Protein AF-A0A1D2VJV6-F1 (afdb_monomer_lite)

Structure (mmCIF, N/CA/C/O backbone):
data_AF-A0A1D2VJV6-F1
#
_entry.id   AF-A0A1D2VJV6-F1
#
loop_
_atom_site.group_PDB
_atom_site.id
_atom_site.type_symbol
_atom_site.label_atom_id
_atom_site.label_alt_id
_atom_site.label_comp_id
_atom_site.label_asym_id
_atom_site.label_entity_id
_atom_site.label_seq_id
_atom_site.pdbx_PDB_ins_code
_atom_site.Cartn_x
_atom_site.Cartn_y
_atom_site.Cartn_z
_atom_site.occupancy
_atom_site.B_iso_or_equiv
_atom_site.auth_seq_id
_atom_site.auth_comp_id
_atom_site.auth_asym_id
_atom_site.auth_atom_id
_atom_site.pdbx_PDB_model_num
ATOM 1 N N . HIS A 1 1 ? 41.082 -49.025 -28.796 1.00 58.09 1 HIS A N 1
ATOM 2 C CA . HIS A 1 1 ? 39.836 -48.249 -28.984 1.00 58.09 1 HIS A CA 1
ATOM 3 C C . HIS A 1 1 ? 40.033 -47.264 -30.141 1.00 58.09 1 HIS A C 1
ATOM 5 O O . HIS A 1 1 ? 40.327 -46.104 -29.933 1.00 58.09 1 HIS A O 1
ATOM 11 N N . GLY A 1 2 ? 40.172 -47.742 -31.374 1.00 55.12 2 GLY A N 1
ATOM 12 C CA . GLY A 1 2 ? 39.045 -47.907 -32.292 1.00 55.12 2 GLY A CA 1
ATOM 13 C C . GLY A 1 2 ? 38.834 -46.621 -33.101 1.00 55.12 2 GLY A C 1
ATOM 14 O O . GLY A 1 2 ? 38.125 -45.734 -32.641 1.00 55.12 2 GLY A O 1
ATOM 15 N N . HIS A 1 3 ? 39.411 -46.556 -34.309 1.00 64.75 3 HIS A N 1
ATOM 16 C CA . HIS A 1 3 ? 39.335 -45.477 -35.321 1.00 64.75 3 HIS A CA 1
ATOM 17 C C . HIS A 1 3 ? 37.905 -45.128 -35.819 1.00 64.75 3 HIS A C 1
ATOM 19 O O . HIS A 1 3 ? 37.726 -44.578 -36.902 1.00 64.75 3 HIS A O 1
ATOM 25 N N . LYS A 1 4 ? 36.865 -45.474 -35.051 1.00 76.50 4 LYS A N 1
ATOM 26 C CA . LYS A 1 4 ? 35.443 -45.348 -35.394 1.00 76.50 4 LYS A CA 1
ATOM 27 C C . LYS A 1 4 ? 34.840 -44.009 -34.955 1.00 76.50 4 LYS A C 1
ATOM 29 O O . LYS A 1 4 ? 33.855 -43.568 -35.541 1.00 76.50 4 LYS A O 1
ATOM 34 N N . TYR A 1 5 ? 35.423 -43.349 -33.955 1.00 76.88 5 TYR A N 1
ATOM 35 C CA . TYR A 1 5 ? 34.891 -42.101 -33.410 1.00 76.88 5 TYR A CA 1
ATOM 36 C C . TYR A 1 5 ? 35.715 -40.910 -33.898 1.00 76.88 5 TYR A C 1
ATOM 38 O O . TYR A 1 5 ? 36.871 -40.739 -33.523 1.00 76.88 5 TYR A O 1
ATOM 46 N N . LYS A 1 6 ? 35.109 -40.088 -34.760 1.00 84.81 6 LYS A N 1
ATOM 47 C CA . LYS A 1 6 ? 35.671 -38.801 -35.183 1.00 84.81 6 LYS A CA 1
ATOM 48 C C . LYS A 1 6 ? 35.271 -37.743 -34.158 1.00 84.81 6 LYS A C 1
ATOM 50 O O . LYS A 1 6 ? 34.077 -37.578 -33.904 1.00 84.81 6 LYS A O 1
ATOM 55 N N . LEU A 1 7 ? 36.248 -37.035 -33.592 1.00 84.44 7 LEU A N 1
ATOM 56 C CA . LEU A 1 7 ? 35.987 -35.874 -32.740 1.00 84.44 7 LEU A CA 1
ATOM 57 C C . LEU A 1 7 ? 35.219 -34.830 -33.561 1.00 84.44 7 LEU A C 1
ATOM 59 O O . LEU A 1 7 ? 35.669 -34.421 -34.631 1.00 84.44 7 LEU A O 1
ATOM 63 N N . LYS A 1 8 ? 34.033 -34.447 -33.086 1.00 87.94 8 LYS A N 1
ATOM 64 C CA . LYS A 1 8 ? 33.215 -33.383 -33.680 1.00 87.94 8 LYS A CA 1
ATOM 65 C C . LYS A 1 8 ? 33.325 -32.130 -32.822 1.00 87.94 8 LYS A C 1
ATOM 67 O O . LYS A 1 8 ? 33.511 -32.230 -31.611 1.00 87.94 8 LYS A O 1
ATOM 72 N N . ALA A 1 9 ? 33.186 -30.968 -33.456 1.00 89.69 9 ALA A N 1
ATOM 73 C CA . ALA A 1 9 ? 33.075 -29.710 -32.734 1.00 89.69 9 ALA A CA 1
ATOM 74 C C . ALA A 1 9 ? 31.884 -29.757 -31.751 1.00 89.69 9 ALA A C 1
ATOM 76 O O . ALA A 1 9 ? 30.887 -30.431 -32.042 1.00 89.69 9 ALA A O 1
ATOM 77 N N . PRO A 1 10 ? 31.969 -29.055 -30.607 1.00 91.38 10 PRO A N 1
ATOM 78 C CA . PRO A 1 10 ? 30.856 -28.952 -29.673 1.00 91.38 10 PRO A CA 1
ATOM 79 C C . PRO A 1 10 ? 29.611 -28.389 -30.365 1.00 91.38 10 PRO A C 1
ATOM 81 O O . PRO A 1 10 ? 29.696 -27.425 -31.126 1.00 91.38 10 PRO A O 1
ATOM 84 N N . ILE A 1 11 ? 28.448 -28.978 -30.088 1.00 89.56 11 ILE A N 1
ATOM 85 C CA . ILE A 1 11 ? 27.167 -28.422 -30.530 1.00 89.56 11 ILE A CA 1
ATOM 86 C C . ILE A 1 11 ? 26.810 -27.225 -29.649 1.00 89.56 11 ILE A C 1
ATOM 88 O O . ILE A 1 11 ? 26.769 -27.334 -28.424 1.00 89.56 11 ILE A O 1
ATOM 92 N N . THR A 1 12 ? 26.559 -26.071 -30.262 1.00 89.62 12 THR A N 1
ATOM 93 C CA . THR A 1 12 ? 26.132 -24.885 -29.521 1.00 89.62 12 THR A CA 1
ATOM 94 C C . THR A 1 12 ? 24.649 -25.005 -29.159 1.00 89.62 12 THR A C 1
ATOM 96 O O . THR A 1 12 ? 23.830 -25.364 -30.014 1.00 89.62 12 THR A O 1
ATOM 99 N N . PRO A 1 13 ? 24.263 -24.732 -27.900 1.00 89.81 13 PRO A N 1
ATOM 100 C CA . PRO A 1 13 ? 22.858 -24.747 -27.517 1.00 89.81 13 PRO A CA 1
ATOM 101 C C . PRO A 1 13 ? 22.106 -23.647 -28.279 1.00 89.81 13 PRO A C 1
ATOM 103 O O . PRO A 1 13 ? 22.541 -22.498 -28.324 1.00 89.81 13 PRO A O 1
ATOM 106 N N . SER A 1 14 ? 20.973 -23.999 -28.893 1.00 91.25 14 SER A N 1
ATOM 107 C CA . SER A 1 14 ? 20.152 -23.064 -29.670 1.00 91.25 14 SER A CA 1
ATOM 108 C C . SER A 1 14 ? 18.879 -22.694 -28.916 1.00 91.25 14 SER A C 1
ATOM 110 O O . SER A 1 14 ? 18.131 -23.569 -28.479 1.00 91.25 14 SER A O 1
ATOM 112 N N . SER A 1 15 ? 18.580 -21.395 -28.842 1.00 89.50 15 SER A N 1
ATOM 113 C CA . SER A 1 15 ? 17.339 -20.876 -28.252 1.00 89.50 15 SER A CA 1
ATOM 114 C C . SER A 1 15 ? 16.077 -21.316 -29.000 1.00 89.50 15 SER A C 1
ATOM 116 O O . SER A 1 15 ? 14.999 -21.303 -28.418 1.00 89.50 15 SER A O 1
ATOM 118 N N . LYS A 1 16 ? 16.199 -21.775 -30.256 1.00 89.06 16 LYS A N 1
ATOM 119 C CA . LYS A 1 16 ? 15.078 -22.247 -31.092 1.00 89.06 16 LYS A CA 1
ATOM 120 C C . LYS A 1 16 ? 14.276 -23.384 -30.450 1.00 89.06 16 LYS A C 1
ATOM 122 O O . LYS A 1 16 ? 13.100 -23.549 -30.761 1.00 89.06 16 LYS A O 1
ATOM 127 N N . PHE A 1 17 ? 14.904 -24.167 -29.572 1.00 87.00 17 PHE A N 1
ATOM 128 C CA . PHE A 1 17 ? 14.255 -25.283 -28.882 1.00 87.00 17 PHE A CA 1
ATOM 129 C C . PHE A 1 17 ? 13.529 -24.864 -27.594 1.00 87.00 17 PHE A C 1
ATOM 131 O O . PHE A 1 17 ? 12.757 -25.650 -27.050 1.00 87.00 17 PHE A O 1
ATOM 138 N N . ILE A 1 18 ? 13.738 -23.634 -27.113 1.00 90.62 18 ILE A N 1
ATOM 139 C CA . ILE A 1 18 ? 13.136 -23.127 -25.879 1.00 90.62 18 ILE A CA 1
ATOM 140 C C . ILE A 1 18 ? 11.885 -22.323 -26.239 1.00 90.62 18 ILE A C 1
ATOM 142 O O . ILE A 1 18 ? 11.961 -21.269 -26.866 1.00 90.62 18 ILE A O 1
ATOM 146 N N . LYS A 1 19 ? 10.716 -22.807 -25.812 1.00 90.81 19 LYS A N 1
ATOM 147 C CA . LYS A 1 19 ? 9.441 -22.092 -25.954 1.00 90.81 19 LYS A CA 1
ATOM 148 C C . LYS A 1 19 ? 9.134 -21.342 -24.659 1.00 90.81 19 LYS A C 1
ATOM 150 O O . LYS A 1 19 ? 8.655 -21.939 -23.698 1.00 90.81 19 LYS A O 1
ATOM 155 N N . VAL A 1 20 ? 9.426 -20.044 -24.627 1.00 90.50 20 VAL A N 1
ATOM 156 C CA . VAL A 1 20 ? 9.091 -19.178 -23.485 1.00 90.50 20 VAL A CA 1
ATOM 157 C C . VAL A 1 20 ? 7.633 -18.739 -23.607 1.00 90.50 20 VAL A C 1
ATOM 159 O O . VAL A 1 20 ? 7.211 -18.280 -24.667 1.00 90.50 20 VAL A O 1
ATOM 162 N N . LYS A 1 21 ? 6.850 -18.903 -22.535 1.00 94.06 21 LYS A N 1
ATOM 163 C CA . LYS A 1 21 ? 5.468 -18.406 -22.486 1.00 94.06 21 LYS A CA 1
ATOM 164 C C . LYS A 1 21 ? 5.459 -16.877 -22.500 1.00 94.06 21 LYS A C 1
ATOM 166 O O . LYS A 1 21 ? 6.310 -16.248 -21.878 1.00 94.06 21 LYS A O 1
ATOM 171 N N . ASP A 1 22 ? 4.467 -16.296 -23.165 1.00 93.69 22 ASP A N 1
ATOM 172 C CA . ASP A 1 22 ? 4.333 -14.841 -23.233 1.00 93.69 22 ASP A CA 1
ATOM 173 C C . ASP A 1 22 ? 3.960 -14.220 -21.871 1.00 93.69 22 ASP A C 1
ATOM 175 O O . ASP A 1 22 ? 4.490 -13.174 -21.502 1.00 93.69 22 ASP A O 1
ATOM 179 N N . ASP A 1 23 ? 3.141 -14.925 -21.082 1.00 94.50 23 ASP A N 1
ATOM 180 C CA . ASP A 1 23 ? 2.789 -14.591 -19.693 1.00 94.50 23 ASP A CA 1
ATOM 181 C C . ASP A 1 23 ? 3.705 -15.309 -18.685 1.00 94.50 23 ASP A C 1
ATOM 183 O O . ASP A 1 23 ? 3.289 -16.034 -17.780 1.00 94.50 23 ASP A O 1
ATOM 187 N N . HIS A 1 24 ? 5.012 -15.213 -18.912 1.00 95.50 24 HIS A N 1
ATOM 188 C CA . HIS A 1 24 ? 5.989 -15.700 -17.947 1.00 95.50 24 HIS A CA 1
ATOM 189 C C . HIS A 1 24 ? 6.068 -14.729 -16.752 1.00 95.50 24 HIS A C 1
ATOM 191 O O . HIS A 1 24 ? 6.270 -13.535 -16.971 1.00 95.50 24 HIS A O 1
ATOM 197 N N . PRO A 1 25 ? 6.014 -15.193 -15.486 1.00 95.25 25 PRO A N 1
ATOM 198 C CA . PRO A 1 25 ? 5.962 -14.312 -14.311 1.00 95.25 25 PRO A CA 1
ATOM 199 C C . PRO A 1 25 ? 7.186 -13.397 -14.179 1.00 95.25 25 PRO A C 1
ATOM 201 O O . PRO A 1 25 ? 7.091 -12.301 -13.637 1.00 95.25 25 PRO A O 1
ATOM 204 N N . LEU A 1 26 ? 8.335 -13.804 -14.728 1.00 95.62 26 LEU A N 1
ATOM 205 C CA . LEU A 1 26 ? 9.538 -12.968 -14.755 1.00 95.62 26 LEU A CA 1
ATOM 206 C C . LEU A 1 26 ? 9.358 -11.685 -15.586 1.00 95.62 26 LEU A C 1
ATOM 208 O O . LEU A 1 26 ? 10.055 -10.709 -15.328 1.00 95.62 26 LEU A O 1
ATOM 212 N N . TRP A 1 27 ? 8.407 -11.643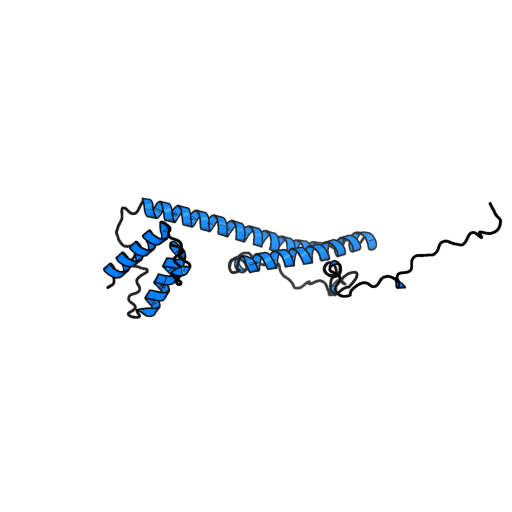 -16.528 1.00 95.31 27 TRP A N 1
ATOM 213 C CA . TRP A 1 27 ? 8.094 -10.415 -17.264 1.00 95.31 27 TRP A CA 1
ATOM 214 C C . TRP A 1 27 ? 7.560 -9.301 -16.363 1.00 95.31 27 TRP A C 1
ATOM 216 O O . TRP A 1 27 ? 7.684 -8.139 -16.730 1.00 95.31 27 TRP A O 1
ATOM 226 N N . GLN A 1 28 ? 7.060 -9.616 -15.162 1.00 95.56 28 GLN A N 1
ATOM 227 C CA . GLN A 1 28 ? 6.629 -8.608 -14.185 1.00 95.56 28 GLN A CA 1
ATOM 228 C C . GLN A 1 28 ? 7.781 -7.733 -13.661 1.00 95.56 28 GLN A C 1
ATOM 230 O O . GLN A 1 28 ? 7.524 -6.675 -13.100 1.00 95.56 28 GLN A O 1
ATOM 235 N N . PHE A 1 29 ? 9.042 -8.141 -13.850 1.00 95.81 29 PHE A N 1
ATOM 236 C CA . PHE A 1 29 ? 10.223 -7.326 -13.527 1.00 95.81 29 PHE A CA 1
ATOM 237 C C . PHE A 1 29 ? 10.623 -6.360 -14.653 1.00 95.81 29 PHE A C 1
ATOM 239 O O . PHE A 1 29 ? 11.624 -5.653 -14.533 1.00 95.81 29 PHE A O 1
ATOM 246 N N . PHE A 1 30 ? 9.870 -6.341 -15.752 1.00 94.44 30 PHE A N 1
ATOM 247 C CA . PHE A 1 30 ? 10.136 -5.512 -16.917 1.00 94.44 30 PHE A CA 1
ATOM 248 C C . PHE A 1 30 ? 8.944 -4.602 -17.174 1.00 94.44 30 PHE A C 1
ATOM 250 O O . PHE A 1 30 ? 7.794 -5.040 -17.193 1.00 94.44 30 PHE A O 1
ATOM 257 N N . HIS A 1 31 ? 9.219 -3.335 -17.457 1.00 91.06 31 HIS A N 1
ATOM 258 C CA . HIS A 1 31 ? 8.182 -2.421 -17.899 1.00 91.06 31 HIS A CA 1
ATOM 259 C C . HIS A 1 31 ? 7.851 -2.695 -19.374 1.00 91.06 31 HIS A C 1
ATOM 261 O O . HIS A 1 31 ? 8.713 -2.563 -20.241 1.00 91.06 31 HIS A O 1
ATOM 267 N N . ASN A 1 32 ? 6.615 -3.109 -19.676 1.00 90.69 32 ASN A N 1
ATOM 268 C CA . ASN A 1 32 ? 6.144 -3.385 -21.043 1.00 90.69 32 ASN A CA 1
ATOM 269 C C . ASN A 1 32 ? 7.055 -4.329 -21.857 1.00 90.69 32 ASN A C 1
ATOM 271 O O . ASN A 1 32 ? 7.248 -4.130 -23.056 1.00 90.69 32 ASN A O 1
ATOM 275 N N . LYS A 1 33 ? 7.651 -5.341 -21.202 1.00 92.00 33 LYS A N 1
ATOM 276 C CA . LYS A 1 33 ? 8.621 -6.288 -21.799 1.00 92.00 33 LYS A CA 1
ATOM 277 C C . LYS A 1 33 ? 9.831 -5.613 -22.467 1.00 92.00 33 LYS A C 1
ATOM 279 O O . LYS A 1 33 ? 10.534 -6.238 -23.261 1.00 92.00 33 LYS A O 1
ATOM 284 N N . LYS A 1 34 ? 10.105 -4.348 -22.139 1.00 90.94 34 LYS A N 1
ATOM 285 C CA . LYS A 1 34 ? 11.296 -3.635 -22.597 1.00 90.94 34 LYS A CA 1
ATOM 286 C C . LYS A 1 34 ? 12.476 -4.006 -21.717 1.00 90.94 34 LYS A C 1
ATOM 288 O O . LYS A 1 34 ? 12.336 -4.160 -20.507 1.00 90.94 34 LYS A O 1
ATOM 293 N N . TYR A 1 35 ? 13.655 -4.109 -22.326 1.00 88.38 35 TYR A N 1
ATOM 294 C CA . TYR A 1 35 ? 14.892 -4.329 -21.579 1.00 88.38 35 TYR A CA 1
ATOM 295 C C . TYR A 1 35 ? 15.151 -3.200 -20.574 1.00 88.38 35 TYR A C 1
ATOM 297 O O . TYR A 1 35 ? 15.593 -3.477 -19.459 1.00 88.38 35 TYR A O 1
ATOM 305 N N . GLN A 1 36 ? 14.839 -1.960 -20.957 1.00 84.81 36 GLN A N 1
ATOM 306 C CA . GLN A 1 36 ? 14.975 -0.765 -20.134 1.00 84.81 36 GLN A CA 1
ATOM 307 C C . GLN A 1 36 ? 14.044 0.338 -20.664 1.00 84.81 36 GLN A C 1
ATOM 309 O O . GLN A 1 36 ? 13.879 0.460 -21.882 1.00 84.81 36 GLN A O 1
ATOM 314 N N . ARG A 1 37 ? 13.460 1.147 -19.773 1.00 87.75 37 ARG A N 1
ATOM 315 C CA . ARG A 1 37 ? 12.768 2.391 -20.146 1.00 87.75 37 ARG A CA 1
ATOM 316 C C . ARG A 1 37 ? 13.729 3.467 -20.657 1.00 87.75 37 ARG A C 1
ATOM 318 O O . ARG A 1 37 ? 14.878 3.567 -20.220 1.00 87.75 37 ARG A O 1
ATOM 325 N N . SER A 1 38 ? 13.228 4.299 -21.568 1.00 82.75 38 SER A N 1
ATOM 326 C CA . SER A 1 38 ? 13.888 5.548 -21.956 1.00 82.75 38 SER A CA 1
ATOM 327 C C . SER A 1 38 ? 13.596 6.653 -20.934 1.00 82.75 38 SER A C 1
ATOM 329 O O . SER A 1 38 ? 12.605 6.595 -20.208 1.00 82.75 38 SER A O 1
ATOM 331 N N . THR A 1 39 ? 14.429 7.694 -20.884 1.00 76.81 39 THR A N 1
ATOM 332 C CA . THR A 1 39 ? 14.265 8.807 -19.930 1.00 76.81 39 THR A CA 1
ATOM 333 C C . THR A 1 39 ? 12.921 9.533 -20.065 1.00 76.81 39 THR A C 1
ATOM 335 O O . THR A 1 39 ? 12.400 10.032 -19.072 1.00 76.81 39 THR A O 1
ATOM 338 N N . GLY A 1 40 ? 12.346 9.574 -21.273 1.00 79.31 40 GLY A N 1
ATOM 339 C CA . GLY A 1 40 ? 11.025 10.163 -21.528 1.00 79.31 40 GLY A CA 1
ATOM 340 C C . GLY A 1 40 ? 9.844 9.255 -21.167 1.00 79.31 40 GLY A C 1
ATOM 341 O O . GLY A 1 40 ? 8.721 9.735 -21.087 1.00 79.31 40 GLY A O 1
ATOM 342 N N . GLU A 1 41 ? 10.084 7.960 -20.945 1.00 83.75 41 GLU A N 1
ATOM 343 C CA . GLU A 1 41 ? 9.072 7.002 -20.471 1.00 83.75 41 GLU A CA 1
ATOM 344 C C . GLU A 1 41 ? 9.017 6.902 -18.943 1.00 83.75 41 GLU A C 1
ATOM 346 O O . GLU A 1 41 ? 8.102 6.285 -18.396 1.00 83.75 41 GLU A O 1
ATOM 351 N N . LEU A 1 42 ? 10.002 7.472 -18.247 1.00 81.56 42 LEU A N 1
ATOM 352 C CA . LEU A 1 42 ? 9.938 7.614 -16.801 1.00 81.56 42 LEU A CA 1
ATOM 353 C C . LEU A 1 42 ? 8.889 8.659 -16.441 1.00 81.56 42 LEU A C 1
ATOM 355 O O . LEU A 1 42 ? 8.827 9.726 -17.052 1.00 81.56 42 LEU A O 1
ATOM 359 N N . ASP A 1 43 ? 8.081 8.355 -15.429 1.00 73.56 43 ASP A N 1
ATOM 360 C CA . ASP A 1 43 ? 7.113 9.315 -14.920 1.00 73.56 43 ASP A CA 1
ATOM 361 C C . ASP A 1 43 ? 7.854 10.459 -14.220 1.00 73.56 43 ASP A C 1
ATOM 363 O O . ASP A 1 43 ? 8.392 10.308 -13.125 1.00 73.56 43 ASP A O 1
ATOM 367 N N . GLN A 1 44 ? 7.905 11.605 -14.895 1.00 73.12 44 GLN A N 1
ATOM 368 C CA . GLN A 1 44 ? 8.468 12.849 -14.369 1.00 73.12 44 GLN A CA 1
ATOM 369 C C . GLN A 1 44 ? 7.390 13.767 -13.776 1.00 73.12 44 GLN A C 1
ATOM 371 O O . GLN A 1 44 ? 7.711 14.811 -13.211 1.00 73.12 44 GLN A O 1
ATOM 376 N N . THR A 1 45 ? 6.115 13.403 -13.931 1.00 81.31 45 THR A N 1
ATOM 377 C CA . THR A 1 45 ? 4.958 14.215 -13.527 1.00 81.31 45 THR A CA 1
ATOM 378 C C . THR A 1 45 ? 4.317 13.742 -12.228 1.00 81.31 45 THR A C 1
ATOM 380 O O . THR A 1 45 ? 3.581 14.497 -11.589 1.00 81.31 45 THR A O 1
ATOM 383 N N . GLY A 1 46 ? 4.596 12.500 -11.838 1.00 85.56 46 GLY A N 1
ATOM 384 C CA . GLY A 1 46 ? 4.084 11.876 -10.634 1.00 85.56 46 GLY A CA 1
ATOM 385 C C . GLY A 1 46 ? 4.524 12.564 -9.343 1.00 85.56 46 GLY A C 1
ATOM 386 O O . GLY A 1 46 ? 5.485 13.330 -9.278 1.00 85.56 46 GLY A O 1
ATOM 387 N N . ARG A 1 47 ? 3.784 12.262 -8.274 1.00 92.88 47 ARG A N 1
ATOM 388 C CA . ARG A 1 47 ? 4.025 12.761 -6.918 1.00 92.88 47 ARG A CA 1
ATOM 389 C C . ARG A 1 47 ? 3.804 11.634 -5.907 1.00 92.88 47 ARG A C 1
ATOM 391 O O . ARG A 1 47 ? 2.852 10.868 -6.065 1.00 92.88 47 ARG A O 1
ATOM 398 N N . PRO A 1 48 ? 4.594 11.563 -4.822 1.00 95.50 48 PRO A N 1
ATOM 399 C CA . PRO A 1 48 ? 4.347 10.611 -3.747 1.00 95.50 48 PRO A CA 1
ATOM 400 C C . PRO A 1 48 ? 3.053 10.918 -2.977 1.00 95.50 48 PRO A C 1
ATOM 402 O O . PRO A 1 48 ? 2.748 12.075 -2.669 1.00 95.50 48 PRO A O 1
ATOM 405 N N . TRP A 1 49 ? 2.339 9.868 -2.572 1.00 97.19 49 TRP A N 1
ATOM 406 C CA . TRP A 1 49 ? 1.080 9.965 -1.824 1.00 97.19 49 TRP A CA 1
ATOM 407 C C . TRP A 1 49 ? 1.253 10.677 -0.492 1.00 97.19 49 TRP A C 1
ATOM 409 O O . TRP A 1 49 ? 2.195 10.393 0.251 1.00 97.19 49 TRP A O 1
ATOM 419 N N . THR A 1 50 ? 0.331 11.562 -0.133 1.00 97.69 50 THR A N 1
ATOM 420 C CA . THR A 1 50 ? 0.385 12.259 1.157 1.00 97.69 50 THR A CA 1
ATOM 421 C C . THR A 1 50 ? -0.254 11.465 2.286 1.00 97.69 50 THR A C 1
ATOM 423 O O . THR A 1 50 ? -1.159 10.661 2.086 1.00 97.69 50 THR A O 1
ATOM 426 N N . VAL A 1 51 ? 0.181 11.745 3.516 1.00 97.75 51 VAL A N 1
ATOM 427 C CA . VAL A 1 51 ? -0.394 11.134 4.724 1.00 97.75 51 VAL A CA 1
ATOM 428 C C . VAL A 1 51 ? -1.917 11.362 4.822 1.00 97.75 51 VAL A C 1
ATOM 430 O O . VAL A 1 51 ? -2.627 10.382 5.045 1.00 97.75 51 VAL A O 1
ATOM 433 N N . PRO A 1 52 ? -2.471 12.577 4.607 1.00 97.44 52 PRO A N 1
ATOM 434 C CA . PRO A 1 52 ? -3.919 12.787 4.680 1.00 97.44 52 PRO A CA 1
ATOM 435 C C . PRO A 1 52 ? -4.725 12.007 3.632 1.00 97.44 52 PRO A C 1
ATOM 437 O O . PRO A 1 52 ? -5.823 11.551 3.943 1.00 97.44 52 PRO A O 1
ATOM 440 N N . GLU A 1 53 ? -4.195 11.827 2.417 1.00 97.31 53 GLU A N 1
ATOM 441 C CA . GLU A 1 53 ? -4.838 11.004 1.379 1.00 97.31 53 GLU A CA 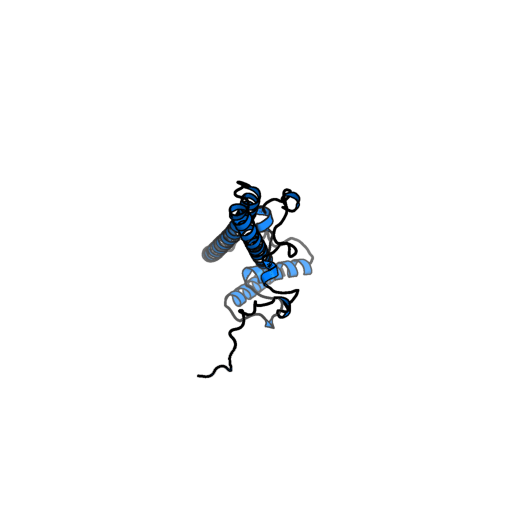1
ATOM 442 C C . GLU A 1 53 ? -4.875 9.530 1.802 1.00 97.31 53 GLU A C 1
ATOM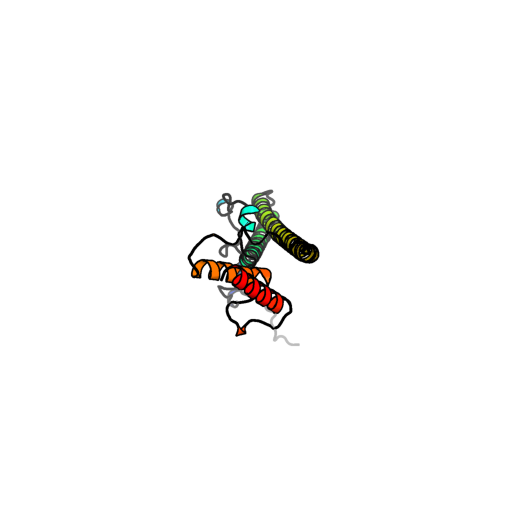 444 O O . GLU A 1 53 ? -5.921 8.885 1.722 1.00 97.31 53 GLU A O 1
ATOM 449 N N . LEU A 1 54 ? -3.758 9.016 2.328 1.00 97.88 54 LEU A N 1
ATOM 450 C CA . LEU A 1 54 ? -3.636 7.627 2.778 1.00 97.88 54 LEU A CA 1
ATOM 451 C C . LEU A 1 54 ? -4.511 7.322 4.004 1.00 97.88 54 LEU A C 1
ATOM 453 O O . LEU A 1 54 ? -5.022 6.211 4.130 1.00 97.88 54 LEU A O 1
ATOM 457 N N . ARG A 1 55 ? -4.763 8.304 4.880 1.00 97.19 55 ARG A N 1
ATOM 458 C CA . ARG A 1 55 ? -5.669 8.137 6.032 1.00 97.19 55 ARG A CA 1
ATOM 459 C C . ARG A 1 55 ? -7.111 7.822 5.648 1.00 97.19 55 ARG A C 1
ATOM 461 O O . ARG A 1 55 ? -7.815 7.255 6.477 1.00 97.19 55 ARG A O 1
ATOM 468 N N . ARG A 1 56 ? -7.551 8.166 4.437 1.00 96.19 56 ARG A N 1
ATOM 469 C CA . ARG A 1 56 ? -8.920 7.902 3.960 1.00 96.19 56 ARG A CA 1
ATOM 470 C C . ARG A 1 56 ? -9.069 6.547 3.261 1.00 96.19 56 ARG A C 1
ATOM 472 O O . ARG A 1 56 ? -10.147 6.256 2.762 1.00 96.19 56 ARG A O 1
ATOM 479 N N . LYS A 1 57 ? -7.996 5.755 3.168 1.00 97.19 57 LYS A N 1
ATOM 480 C CA . LYS A 1 57 ? -7.982 4.462 2.469 1.00 97.19 57 LYS A CA 1
ATOM 481 C C . LYS A 1 57 ? -8.123 3.281 3.416 1.00 97.19 57 LYS A C 1
ATOM 483 O O . LYS A 1 57 ? -7.570 3.295 4.518 1.00 97.19 57 LYS A O 1
ATOM 488 N N . ASP A 1 58 ? -8.797 2.238 2.959 1.00 96.94 58 ASP A N 1
ATOM 489 C CA . ASP A 1 58 ? -8.986 1.016 3.734 1.00 96.94 58 ASP A CA 1
ATOM 490 C C . ASP A 1 58 ? -7.684 0.218 3.852 1.00 96.94 58 ASP A C 1
ATOM 492 O O . ASP A 1 58 ? -6.710 0.449 3.131 1.00 96.94 58 ASP A O 1
ATOM 496 N N . PHE A 1 59 ? -7.644 -0.734 4.784 1.00 96.75 59 PHE A N 1
ATOM 497 C CA . PHE A 1 59 ? -6.457 -1.564 4.999 1.00 96.75 59 PHE A CA 1
ATOM 498 C C . PHE A 1 59 ? -6.063 -2.353 3.741 1.00 96.75 59 PHE A C 1
ATOM 500 O O . PHE A 1 59 ? -4.895 -2.348 3.354 1.00 96.75 59 PHE A O 1
ATOM 507 N N . ASN A 1 60 ? -7.039 -2.983 3.079 1.00 97.56 60 ASN A N 1
ATOM 508 C CA . ASN A 1 60 ? -6.797 -3.774 1.871 1.00 97.56 60 ASN A CA 1
ATOM 509 C C . ASN A 1 60 ? -6.250 -2.906 0.730 1.00 97.56 60 ASN A C 1
ATOM 511 O O . ASN A 1 60 ? -5.266 -3.285 0.100 1.00 97.56 60 ASN A O 1
ATOM 515 N N . ASP A 1 61 ? -6.805 -1.708 0.534 1.00 97.94 61 ASP A N 1
ATOM 516 C CA . ASP A 1 61 ? -6.319 -0.741 -0.456 1.00 97.94 61 ASP A CA 1
ATOM 517 C C . ASP A 1 61 ? -4.871 -0.318 -0.183 1.00 97.94 61 ASP A C 1
ATOM 519 O O . ASP A 1 61 ? -4.041 -0.299 -1.095 1.00 97.94 61 ASP A O 1
ATOM 523 N N . LEU A 1 62 ? -4.539 -0.008 1.076 1.00 98.12 62 LEU A N 1
ATOM 524 C CA . LEU A 1 62 ? -3.173 0.344 1.476 1.00 98.12 62 LEU A CA 1
ATOM 525 C C . LEU A 1 62 ? -2.196 -0.819 1.256 1.00 98.12 62 LEU A C 1
ATOM 527 O O . LEU A 1 62 ? -1.058 -0.597 0.841 1.00 98.12 62 LEU A O 1
ATOM 531 N N . HIS A 1 63 ? -2.635 -2.053 1.501 1.00 98.00 63 HIS A N 1
ATOM 532 C CA . HIS A 1 63 ? -1.831 -3.255 1.298 1.00 98.00 63 HIS A CA 1
ATOM 533 C C . HIS A 1 63 ? -1.589 -3.543 -0.193 1.00 98.00 63 HIS A C 1
ATOM 535 O O . HIS A 1 63 ? -0.458 -3.819 -0.604 1.00 98.00 63 HIS A O 1
ATOM 541 N N . SER A 1 64 ? -2.617 -3.398 -1.030 1.00 98.19 64 SER A N 1
ATOM 542 C CA . SER A 1 64 ? -2.494 -3.492 -2.488 1.00 98.19 64 SER A CA 1
ATOM 543 C C . SER A 1 64 ? -1.597 -2.392 -3.061 1.00 98.19 64 SER A C 1
ATOM 545 O O . SER A 1 64 ? -0.751 -2.666 -3.921 1.00 98.19 64 SER A O 1
ATOM 547 N N . LEU A 1 65 ? -1.719 -1.162 -2.553 1.00 97.88 65 LEU A N 1
ATOM 548 C CA . LEU A 1 65 ? -0.844 -0.051 -2.923 1.00 97.88 65 LEU A CA 1
ATOM 549 C C . LEU A 1 65 ? 0.611 -0.337 -2.531 1.00 97.88 65 LEU A C 1
ATOM 551 O O . LEU A 1 65 ? 1.505 -0.166 -3.356 1.00 97.88 65 LEU A O 1
ATOM 555 N N . TRP A 1 66 ? 0.852 -0.849 -1.320 1.00 98.12 66 TRP A N 1
ATOM 556 C CA . TRP A 1 66 ? 2.190 -1.232 -0.862 1.00 98.12 66 TRP A CA 1
ATOM 557 C C . TRP A 1 66 ? 2.861 -2.236 -1.806 1.00 98.12 66 TRP A C 1
ATOM 559 O O . TRP A 1 66 ? 4.015 -2.043 -2.193 1.00 98.12 66 TRP A O 1
ATOM 569 N N . TYR A 1 67 ? 2.149 -3.287 -2.225 1.00 98.06 67 TYR A N 1
ATOM 570 C CA . TYR A 1 67 ? 2.703 -4.259 -3.173 1.00 98.06 67 TYR A CA 1
ATOM 571 C C . TYR A 1 67 ? 2.900 -3.691 -4.574 1.00 98.06 67 TYR A C 1
ATOM 573 O O . TYR A 1 67 ? 3.838 -4.091 -5.261 1.00 98.06 67 TYR A O 1
ATOM 581 N N . THR A 1 68 ? 2.057 -2.753 -4.995 1.00 97.31 68 THR A N 1
ATOM 582 C CA . THR A 1 68 ? 2.244 -2.046 -6.267 1.00 97.31 68 THR A CA 1
ATOM 583 C C . THR A 1 68 ? 3.523 -1.207 -6.232 1.00 97.31 68 THR A C 1
ATOM 585 O O . THR A 1 68 ? 4.358 -1.332 -7.125 1.00 97.31 68 THR A O 1
ATOM 588 N N . CYS A 1 69 ? 3.748 -0.462 -5.144 1.00 97.12 69 CYS A N 1
ATOM 589 C CA . CYS A 1 69 ? 5.000 0.253 -4.889 1.00 97.12 69 CYS A CA 1
ATOM 590 C C . CYS A 1 69 ? 6.211 -0.691 -4.867 1.00 97.12 69 CYS A C 1
ATOM 592 O O . CYS A 1 69 ? 7.236 -0.400 -5.477 1.00 97.12 69 CYS A O 1
ATOM 594 N N . LEU A 1 70 ? 6.098 -1.840 -4.193 1.00 97.44 70 LEU A N 1
ATOM 595 C CA . LEU A 1 70 ? 7.180 -2.822 -4.113 1.00 97.44 70 LEU A CA 1
ATOM 5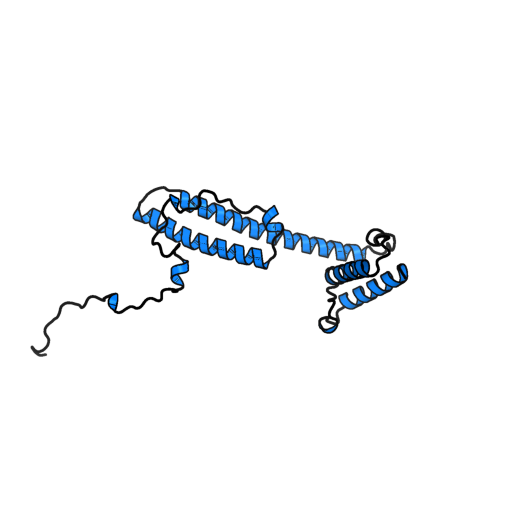96 C C . LEU A 1 70 ? 7.543 -3.390 -5.493 1.00 97.44 70 LEU A C 1
ATOM 598 O O . LEU A 1 70 ? 8.725 -3.511 -5.811 1.00 97.44 70 LEU A O 1
ATOM 602 N N . LYS A 1 71 ? 6.541 -3.720 -6.315 1.00 96.75 71 LYS A N 1
ATOM 603 C CA . LYS A 1 71 ? 6.751 -4.210 -7.684 1.00 96.75 71 LYS A CA 1
ATOM 604 C C . LYS A 1 71 ? 7.446 -3.163 -8.549 1.00 96.75 71 LYS A C 1
ATOM 606 O O . LYS A 1 71 ? 8.457 -3.489 -9.163 1.00 96.75 71 LYS A O 1
ATOM 611 N N . GLU A 1 72 ? 6.975 -1.917 -8.536 1.00 95.31 72 GLU A N 1
ATOM 612 C CA . GLU A 1 72 ? 7.611 -0.838 -9.304 1.00 95.31 72 GLU A CA 1
ATOM 613 C C . GLU A 1 72 ? 9.051 -0.592 -8.836 1.00 95.31 72 GLU A C 1
ATOM 615 O O . GLU A 1 72 ? 9.962 -0.469 -9.652 1.00 95.31 72 GLU A O 1
ATOM 620 N N . ARG A 1 73 ? 9.300 -0.629 -7.522 1.00 95.31 73 ARG A N 1
ATOM 621 C CA . ARG A 1 73 ? 10.653 -0.493 -6.973 1.00 95.31 73 ARG A CA 1
ATOM 622 C C . ARG A 1 73 ? 11.582 -1.633 -7.402 1.00 95.31 73 ARG A C 1
ATOM 624 O O . ARG A 1 73 ? 12.759 -1.382 -7.637 1.00 95.31 73 ARG A O 1
ATOM 631 N N . ASN A 1 74 ? 11.079 -2.861 -7.550 1.00 96.19 74 ASN A N 1
ATOM 632 C CA . ASN A 1 74 ? 11.867 -3.979 -8.083 1.00 96.19 74 ASN A CA 1
ATOM 633 C C . ASN A 1 74 ? 12.230 -3.773 -9.563 1.00 96.19 74 ASN A C 1
ATOM 635 O O . ASN A 1 74 ? 13.359 -4.071 -9.957 1.00 96.19 74 ASN A O 1
ATOM 639 N N . ILE A 1 75 ? 11.303 -3.241 -10.369 1.00 94.44 75 ILE A N 1
ATOM 640 C CA . ILE A 1 75 ? 11.559 -2.884 -11.774 1.00 94.44 75 ILE A CA 1
ATOM 641 C C . ILE A 1 75 ? 12.630 -1.786 -11.838 1.00 94.44 75 ILE A C 1
ATOM 643 O O . ILE A 1 75 ? 13.650 -1.959 -12.505 1.00 94.44 75 ILE A O 1
ATOM 647 N N . LEU A 1 76 ? 12.448 -0.701 -11.079 1.00 92.62 76 LEU A N 1
ATOM 648 C CA . LEU A 1 76 ? 13.392 0.418 -11.011 1.00 92.62 76 LEU A CA 1
ATOM 649 C C . LEU A 1 76 ? 14.773 -0.005 -10.510 1.00 92.62 76 LEU A C 1
ATOM 651 O O . LEU A 1 76 ? 15.773 0.451 -11.050 1.00 92.62 76 LEU A O 1
ATOM 655 N N . ALA A 1 77 ? 14.858 -0.898 -9.521 1.00 92.56 77 ALA A N 1
ATOM 656 C CA . ALA A 1 77 ? 16.134 -1.396 -9.012 1.00 92.56 77 ALA A CA 1
ATOM 657 C C . ALA A 1 77 ? 16.927 -2.151 -10.089 1.00 92.56 77 ALA A C 1
ATOM 659 O O . ALA A 1 77 ? 18.136 -1.951 -10.220 1.00 92.56 77 ALA A O 1
ATOM 660 N N . ARG A 1 78 ? 16.248 -2.983 -10.893 1.00 92.12 78 ARG A N 1
ATOM 661 C CA . ARG A 1 78 ? 16.864 -3.654 -12.044 1.00 92.12 78 ARG A CA 1
ATOM 662 C C . ARG A 1 78 ? 17.352 -2.632 -13.069 1.00 92.12 78 ARG A C 1
ATOM 664 O O . ARG A 1 78 ? 18.495 -2.721 -13.510 1.00 92.12 78 ARG A O 1
ATOM 671 N N . GLU A 1 79 ? 16.495 -1.689 -13.455 1.00 90.50 79 GLU A N 1
ATOM 672 C CA . GLU A 1 79 ? 16.829 -0.664 -14.451 1.00 90.50 79 GLU A CA 1
ATOM 673 C C . GLU A 1 79 ? 17.998 0.212 -13.988 1.00 90.50 79 GLU A C 1
ATOM 675 O O . GLU A 1 79 ? 18.949 0.401 -14.738 1.00 90.50 79 GLU A O 1
ATOM 680 N N . HIS A 1 80 ? 17.983 0.661 -12.733 1.00 88.94 80 HIS A N 1
ATOM 681 C CA . HIS A 1 80 ? 19.056 1.448 -12.135 1.00 88.94 80 HIS A CA 1
ATOM 682 C C . HIS A 1 80 ? 20.389 0.687 -12.106 1.00 88.94 80 HIS A C 1
ATOM 684 O O . HIS A 1 80 ? 21.421 1.247 -12.478 1.00 88.94 80 HIS A O 1
ATOM 690 N N . TYR A 1 81 ? 20.376 -0.596 -11.722 1.00 89.06 81 TYR A N 1
ATOM 691 C CA . TYR A 1 81 ? 21.584 -1.423 -11.710 1.00 89.06 81 TYR A CA 1
ATOM 692 C C . TYR A 1 81 ? 22.200 -1.563 -13.108 1.00 89.06 81 TYR A C 1
ATOM 694 O O . TYR A 1 81 ? 23.400 -1.344 -13.275 1.00 89.06 81 TYR A O 1
ATOM 702 N N . LEU A 1 82 ? 21.377 -1.881 -14.114 1.00 87.19 82 LEU A N 1
ATOM 703 C CA . LEU A 1 82 ? 21.824 -1.980 -15.506 1.00 87.19 82 LEU A CA 1
ATOM 704 C C . LEU A 1 82 ? 22.375 -0.648 -16.006 1.00 87.19 82 LEU A C 1
ATOM 706 O O . LEU A 1 82 ? 23.444 -0.608 -16.604 1.00 87.19 82 LEU A O 1
ATOM 710 N N . TYR A 1 83 ? 21.693 0.450 -15.688 1.00 83.62 83 TYR A N 1
ATOM 711 C CA . TYR A 1 83 ? 22.106 1.777 -16.117 1.00 83.62 83 TYR A CA 1
ATOM 712 C C . TYR A 1 83 ? 23.475 2.174 -15.549 1.00 83.62 83 TYR A C 1
ATOM 714 O O . TYR A 1 83 ? 24.361 2.634 -16.275 1.00 83.62 83 TYR A O 1
ATOM 722 N N . LYS A 1 84 ? 23.672 1.930 -14.249 1.00 84.00 84 LYS A N 1
ATOM 723 C CA . LYS A 1 84 ? 24.927 2.204 -13.543 1.00 84.00 84 LYS A CA 1
ATOM 724 C C . LYS A 1 84 ? 26.083 1.352 -14.069 1.00 84.00 84 LYS A C 1
ATOM 726 O O . LYS A 1 84 ? 27.199 1.854 -14.194 1.00 84.00 84 LYS A O 1
ATOM 731 N N . ASN A 1 85 ? 25.825 0.080 -14.369 1.00 83.38 85 ASN A N 1
ATOM 732 C CA . ASN A 1 85 ? 26.850 -0.857 -14.818 1.00 83.38 85 ASN A CA 1
ATOM 733 C C . ASN A 1 85 ? 27.228 -0.671 -16.296 1.00 83.38 85 ASN A C 1
ATOM 735 O O . ASN A 1 85 ? 28.415 -0.612 -16.618 1.00 83.38 85 ASN A O 1
ATOM 739 N N . ASP A 1 86 ? 26.235 -0.554 -17.179 1.00 78.62 86 ASP A N 1
ATOM 740 C CA . ASP A 1 86 ? 26.448 -0.584 -18.629 1.00 78.62 86 ASP A CA 1
ATOM 741 C C . ASP A 1 86 ? 26.841 0.794 -19.181 1.00 78.62 86 ASP A C 1
ATOM 743 O O . ASP A 1 86 ? 27.700 0.884 -20.058 1.00 78.62 86 ASP A O 1
ATOM 747 N N . PHE A 1 87 ? 26.262 1.877 -18.649 1.00 72.38 87 PHE A N 1
ATOM 748 C CA . PHE A 1 87 ? 26.444 3.228 -19.197 1.00 72.38 87 PHE A CA 1
ATOM 749 C C . PHE A 1 87 ? 27.343 4.133 -18.348 1.00 72.38 87 PHE A C 1
ATOM 751 O O . PHE A 1 87 ? 27.707 5.214 -18.810 1.00 72.38 87 PHE A O 1
ATOM 758 N N . ARG A 1 88 ? 27.725 3.710 -17.128 1.00 67.06 88 ARG A N 1
ATOM 759 C CA . ARG A 1 88 ? 28.556 4.478 -16.168 1.00 67.06 88 ARG A CA 1
ATOM 760 C C . ARG A 1 88 ? 28.133 5.947 -16.015 1.00 67.06 88 ARG A C 1
ATOM 762 O O . ARG A 1 88 ? 28.959 6.813 -15.742 1.00 67.06 88 ARG A O 1
ATOM 769 N N . SER A 1 89 ? 26.854 6.232 -16.227 1.00 66.81 89 SER A N 1
ATOM 770 C CA . SER A 1 89 ? 26.314 7.586 -16.201 1.00 66.81 89 SER A CA 1
ATOM 771 C C . SER A 1 89 ? 25.577 7.833 -14.895 1.00 66.81 89 SER A C 1
ATOM 773 O O . SER A 1 89 ? 24.781 6.999 -14.461 1.00 66.81 89 SER A O 1
ATOM 775 N N . ASP A 1 90 ? 25.823 8.999 -14.312 1.00 60.59 90 ASP A N 1
ATOM 776 C CA . ASP A 1 90 ? 25.352 9.415 -12.991 1.00 60.59 90 ASP A CA 1
ATOM 777 C C . ASP A 1 90 ? 23.921 9.979 -13.046 1.00 60.59 90 ASP A C 1
ATOM 779 O O . ASP A 1 90 ? 23.666 11.147 -12.761 1.00 60.59 90 ASP A O 1
ATOM 783 N N . VAL A 1 91 ? 22.975 9.181 -13.550 1.00 63.56 91 VAL A N 1
ATOM 784 C CA . VAL A 1 91 ? 21.591 9.640 -13.728 1.00 63.56 91 VAL A CA 1
ATOM 785 C C . VAL A 1 91 ? 20.744 9.236 -12.526 1.00 63.56 91 VAL A C 1
ATOM 787 O O . VAL A 1 91 ? 20.240 8.116 -12.441 1.00 63.56 91 VAL A O 1
ATOM 790 N N . ASP A 1 92 ? 20.535 10.218 -11.653 1.00 75.88 92 ASP A N 1
ATOM 791 C CA . ASP A 1 92 ? 19.729 10.195 -10.421 1.00 75.88 92 ASP A CA 1
ATOM 792 C C . ASP A 1 92 ? 18.210 10.000 -10.662 1.00 75.88 92 ASP A C 1
ATOM 794 O O . ASP A 1 92 ? 17.410 9.914 -9.740 1.00 75.88 92 ASP A O 1
ATOM 798 N N . LEU A 1 93 ? 17.747 9.909 -11.914 1.00 81.00 93 LEU A N 1
ATOM 799 C CA . LEU A 1 93 ? 16.306 9.869 -12.217 1.00 81.00 93 LEU A CA 1
ATOM 800 C C . LEU A 1 93 ? 15.613 8.594 -11.711 1.00 81.00 93 LEU A C 1
ATOM 802 O O . LEU A 1 93 ? 14.524 8.668 -11.144 1.00 81.00 93 LEU A O 1
ATOM 806 N N . PHE A 1 94 ? 16.235 7.425 -11.901 1.00 86.25 94 PHE A N 1
ATOM 807 C CA . PHE A 1 94 ? 15.683 6.156 -11.408 1.00 86.25 94 PHE A CA 1
ATOM 808 C C . PHE A 1 94 ? 15.752 6.067 -9.878 1.00 86.25 94 PHE A C 1
ATOM 810 O O . PHE A 1 94 ? 14.857 5.501 -9.247 1.00 86.25 94 PHE A O 1
ATOM 817 N N . GLU A 1 95 ? 16.803 6.638 -9.288 1.00 87.69 95 GLU A N 1
ATOM 818 C CA . GLU A 1 95 ? 17.002 6.691 -7.841 1.00 87.69 95 GLU A CA 1
ATOM 819 C C . GLU A 1 95 ? 15.969 7.610 -7.186 1.00 87.69 95 GLU A C 1
ATOM 821 O O . GLU A 1 95 ? 15.251 7.169 -6.288 1.00 87.69 95 GLU A O 1
ATOM 826 N N . LYS A 1 96 ? 15.766 8.814 -7.730 1.00 89.12 96 LYS A N 1
ATOM 827 C CA . LYS A 1 96 ? 14.714 9.744 -7.308 1.00 89.12 96 LYS A CA 1
ATOM 828 C C . LYS A 1 96 ? 13.315 9.128 -7.378 1.00 89.12 96 LYS A C 1
ATOM 830 O O . LYS A 1 96 ? 12.574 9.202 -6.402 1.00 89.12 96 LYS A O 1
ATOM 835 N N . ALA A 1 97 ? 12.963 8.468 -8.485 1.00 90.44 97 ALA A N 1
ATOM 836 C CA . ALA A 1 97 ? 11.671 7.786 -8.609 1.00 90.44 97 ALA A CA 1
ATOM 837 C C . ALA A 1 97 ? 11.510 6.664 -7.564 1.00 90.44 97 ALA A C 1
ATOM 839 O O . ALA A 1 97 ? 10.449 6.507 -6.952 1.00 90.44 97 ALA A O 1
ATOM 840 N N . SER A 1 98 ? 12.578 5.899 -7.314 1.00 92.44 98 SER A N 1
ATOM 841 C CA . SER A 1 98 ? 12.603 4.881 -6.259 1.00 92.44 98 SER A CA 1
ATOM 842 C C . SER A 1 98 ? 12.438 5.499 -4.863 1.00 92.44 98 SER A C 1
ATOM 844 O O . SER A 1 98 ? 11.722 4.934 -4.031 1.00 92.44 98 SER A O 1
ATOM 846 N N . GLU A 1 99 ? 13.056 6.650 -4.596 1.00 93.56 99 GLU A N 1
ATOM 847 C CA . GLU A 1 99 ? 12.899 7.378 -3.336 1.00 93.56 99 GLU A CA 1
ATOM 848 C C . GLU A 1 99 ? 11.475 7.914 -3.157 1.00 93.56 99 GLU A C 1
ATOM 850 O O . GLU A 1 99 ? 10.882 7.708 -2.098 1.00 93.56 99 GLU A O 1
ATOM 855 N N . ASP A 1 100 ? 10.849 8.481 -4.190 1.00 94.38 100 ASP A N 1
ATOM 856 C CA . ASP A 1 100 ? 9.449 8.924 -4.125 1.00 94.38 100 ASP A CA 1
ATOM 857 C C . ASP A 1 100 ? 8.500 7.763 -3.775 1.00 94.38 100 ASP A C 1
ATOM 859 O O . ASP A 1 100 ? 7.635 7.880 -2.894 1.00 94.38 100 ASP A O 1
ATOM 863 N N . ILE A 1 101 ? 8.708 6.589 -4.373 1.00 95.94 101 ILE A N 1
ATOM 864 C CA . ILE A 1 101 ? 7.960 5.371 -4.028 1.00 95.94 101 ILE A CA 1
ATOM 865 C C . ILE A 1 101 ? 8.245 4.951 -2.581 1.00 95.94 101 ILE A C 1
ATOM 867 O O . ILE A 1 101 ? 7.319 4.629 -1.827 1.00 95.94 101 ILE A O 1
ATOM 871 N N . ARG A 1 102 ? 9.509 4.993 -2.151 1.00 96.75 102 ARG A N 1
ATOM 872 C CA . ARG A 1 102 ? 9.913 4.674 -0.776 1.00 96.75 102 ARG A CA 1
ATOM 873 C C . ARG A 1 102 ? 9.274 5.627 0.237 1.00 96.75 102 ARG A C 1
ATOM 875 O O . ARG A 1 102 ? 8.833 5.161 1.291 1.00 96.75 102 ARG A O 1
ATOM 882 N N . THR A 1 103 ? 9.149 6.919 -0.075 1.00 97.38 103 THR A N 1
ATOM 883 C CA . THR A 1 103 ? 8.450 7.876 0.796 1.00 97.38 103 THR A CA 1
ATOM 884 C C . THR A 1 103 ? 6.974 7.516 0.945 1.00 97.38 103 THR A C 1
ATOM 886 O O . THR A 1 103 ? 6.455 7.529 2.062 1.00 97.38 103 THR A O 1
ATOM 889 N N . THR A 1 104 ? 6.311 7.109 -0.143 1.00 97.69 104 THR A N 1
ATOM 890 C CA . THR A 1 104 ? 4.926 6.619 -0.110 1.00 97.69 104 THR A CA 1
ATOM 891 C C . THR A 1 104 ? 4.802 5.390 0.790 1.00 97.69 104 THR A C 1
ATOM 893 O O . THR A 1 104 ? 3.951 5.368 1.677 1.00 97.69 104 THR A O 1
ATOM 896 N N . MET A 1 105 ? 5.686 4.398 0.636 1.00 98.12 105 MET A N 1
ATOM 897 C CA . MET A 1 105 ? 5.688 3.197 1.480 1.00 98.12 105 MET A CA 1
ATOM 898 C C . MET A 1 105 ? 5.868 3.554 2.961 1.00 98.12 105 MET A C 1
ATOM 900 O O . MET A 1 105 ? 5.090 3.119 3.810 1.00 98.12 105 MET A O 1
ATOM 904 N N . TRP A 1 106 ? 6.840 4.406 3.292 1.00 98.00 106 TRP A N 1
ATOM 905 C CA . TRP A 1 106 ? 7.031 4.856 4.672 1.00 98.00 106 TRP A CA 1
ATOM 906 C C . TRP A 1 106 ? 5.785 5.561 5.231 1.00 98.00 106 TRP A C 1
ATOM 908 O O . TRP A 1 106 ? 5.392 5.280 6.365 1.00 98.00 106 TRP A O 1
ATOM 918 N N . ARG A 1 107 ? 5.110 6.403 4.435 1.00 98.44 107 ARG A N 1
ATOM 919 C CA . ARG A 1 107 ? 3.854 7.068 4.831 1.00 98.44 107 ARG A CA 1
ATOM 920 C C . ARG A 1 107 ? 2.715 6.073 5.065 1.00 98.44 107 ARG A C 1
ATOM 922 O O . ARG A 1 107 ? 1.970 6.249 6.023 1.00 98.44 107 ARG A O 1
ATOM 929 N N . ILE A 1 108 ? 2.607 5.012 4.260 1.00 98.38 108 ILE A N 1
ATOM 930 C CA . ILE A 1 108 ? 1.641 3.923 4.493 1.00 98.38 108 ILE A CA 1
ATOM 931 C C . ILE A 1 108 ? 1.906 3.273 5.854 1.00 98.38 108 ILE A C 1
ATOM 933 O O . ILE A 1 108 ? 0.998 3.168 6.677 1.00 98.38 108 ILE A O 1
ATOM 937 N N . ARG A 1 109 ? 3.163 2.900 6.132 1.00 98.06 109 ARG A N 1
ATOM 938 C CA . ARG A 1 109 ? 3.551 2.319 7.427 1.00 98.06 109 ARG A CA 1
ATOM 939 C C . ARG A 1 109 ? 3.242 3.266 8.589 1.00 98.06 109 ARG A C 1
ATOM 941 O O . ARG A 1 109 ? 2.765 2.814 9.626 1.00 98.06 109 ARG A O 1
ATOM 948 N N . TYR A 1 110 ? 3.502 4.559 8.412 1.00 98.19 110 TYR A N 1
ATOM 949 C CA . TYR A 1 110 ? 3.198 5.583 9.407 1.00 98.19 110 TYR A CA 1
ATOM 950 C C . TYR A 1 110 ? 1.697 5.651 9.718 1.00 98.19 110 TYR A C 1
ATOM 952 O O . TYR A 1 110 ? 1.326 5.574 10.884 1.00 98.19 110 TYR A O 1
ATOM 960 N N . VAL A 1 111 ? 0.837 5.722 8.696 1.00 98.31 111 VAL A N 1
ATOM 961 C CA . VAL A 1 111 ? -0.627 5.778 8.872 1.00 98.31 111 VAL A CA 1
ATOM 962 C C . VAL A 1 111 ? -1.161 4.524 9.562 1.00 98.31 111 VAL A C 1
ATOM 964 O O . VAL A 1 111 ? -2.022 4.626 10.431 1.00 98.31 111 VAL A O 1
ATOM 967 N N . LEU A 1 112 ? -0.646 3.340 9.220 1.00 97.81 112 LEU A N 1
ATOM 968 C CA . LEU A 1 112 ? -1.046 2.097 9.886 1.00 97.81 112 LEU A CA 1
ATOM 969 C C . LEU A 1 112 ? -0.669 2.101 11.376 1.00 97.81 112 LEU A C 1
ATOM 971 O O . LEU A 1 112 ? -1.490 1.730 12.212 1.00 97.81 112 LEU A O 1
ATOM 975 N N . GLY A 1 113 ? 0.531 2.580 11.717 1.00 97.94 113 GLY A N 1
ATOM 976 C CA . GLY A 1 113 ? 0.950 2.737 13.113 1.00 97.94 113 GLY A CA 1
ATOM 977 C C . GLY A 1 113 ? 0.142 3.796 13.872 1.00 97.94 113 GLY A C 1
ATOM 978 O O . GLY A 1 113 ? -0.238 3.575 15.018 1.00 97.94 113 GLY A O 1
ATOM 979 N N . GLU A 1 114 ? -0.162 4.928 13.228 1.00 97.50 114 GLU A N 1
ATOM 980 C CA . GLU A 1 114 ? -1.024 5.987 13.775 1.00 97.50 114 GLU A CA 1
ATOM 981 C C . GLU A 1 114 ? -2.417 5.434 14.111 1.00 97.50 114 GLU A C 1
ATOM 983 O O . GLU A 1 114 ? -2.900 5.634 15.223 1.00 97.50 114 GLU A O 1
ATOM 988 N N . ARG A 1 115 ? -3.031 4.679 13.191 1.00 97.19 115 ARG A N 1
ATOM 989 C CA . ARG A 1 115 ? -4.348 4.053 13.393 1.00 97.19 115 ARG A CA 1
ATOM 990 C C . ARG A 1 115 ? -4.367 3.090 14.569 1.00 97.19 115 ARG A C 1
ATOM 992 O O . ARG A 1 115 ? -5.269 3.185 15.393 1.00 97.19 115 ARG A O 1
ATOM 999 N N . GLN A 1 116 ? -3.372 2.211 14.659 1.00 96.50 116 GLN A N 1
ATOM 1000 C CA . GLN A 1 116 ? -3.280 1.252 15.757 1.00 96.50 116 GLN A CA 1
ATOM 1001 C C . GLN A 1 116 ? -3.187 1.969 17.109 1.00 96.50 116 GLN A C 1
ATOM 1003 O O . GLN A 1 116 ? -3.953 1.678 18.022 1.00 96.50 116 GLN A O 1
ATOM 1008 N N . LYS A 1 117 ? -2.318 2.981 17.209 1.00 96.69 117 LYS A N 1
ATOM 1009 C CA . LYS A 1 117 ? -2.172 3.776 18.432 1.00 96.69 117 LYS A CA 1
ATOM 1010 C C . LYS A 1 117 ? -3.459 4.520 18.801 1.00 96.69 117 LYS A C 1
ATOM 1012 O O . LYS A 1 117 ? -3.807 4.610 19.974 1.00 96.69 117 LYS A O 1
ATOM 1017 N N . LEU A 1 118 ? -4.159 5.087 17.817 1.00 95.38 118 LEU A N 1
ATOM 1018 C CA . LEU A 1 118 ? -5.437 5.765 18.047 1.00 95.38 118 LEU A CA 1
ATOM 1019 C C . LEU A 1 118 ? -6.516 4.792 18.531 1.00 95.38 118 LEU A C 1
ATOM 1021 O O . LEU A 1 118 ? -7.274 5.149 19.428 1.00 95.38 118 LEU A O 1
ATOM 1025 N N . PHE A 1 119 ? -6.556 3.580 17.976 1.00 92.81 119 PHE A N 1
ATOM 1026 C CA . PHE A 1 119 ? -7.468 2.524 18.406 1.00 92.81 119 PHE A CA 1
ATOM 1027 C C . PHE A 1 119 ? -7.199 2.098 19.856 1.00 92.81 119 PHE A C 1
ATOM 1029 O O . PHE A 1 119 ? -8.114 2.124 20.673 1.00 92.81 119 PHE A O 1
ATOM 1036 N N . GLU A 1 120 ? -5.943 1.817 20.210 1.00 94.12 120 GLU A N 1
ATOM 1037 C CA . GLU A 1 120 ? -5.544 1.462 21.582 1.00 94.12 120 GLU A CA 1
ATOM 1038 C C . GLU A 1 120 ? -5.878 2.576 22.586 1.00 94.12 120 GLU A C 1
ATOM 1040 O O . GLU A 1 120 ? -6.433 2.320 23.654 1.00 94.12 120 GLU A O 1
ATOM 1045 N N . ASN A 1 121 ? -5.608 3.836 22.225 1.00 92.81 121 ASN A N 1
ATOM 1046 C CA . ASN A 1 121 ? -5.964 4.986 23.057 1.00 92.81 121 ASN A CA 1
ATOM 1047 C C . ASN A 1 121 ? -7.485 5.122 23.232 1.00 92.81 121 ASN A C 1
ATOM 1049 O O . ASN A 1 121 ? -7.953 5.450 24.322 1.00 92.81 121 ASN A O 1
ATOM 1053 N N . ALA A 1 122 ? -8.261 4.897 22.168 1.00 90.00 122 ALA A N 1
ATOM 1054 C CA . ALA A 1 122 ? -9.718 4.941 22.229 1.00 90.00 122 ALA A CA 1
ATOM 1055 C C . ALA A 1 122 ? -10.270 3.824 23.126 1.00 90.00 122 ALA A C 1
ATOM 1057 O O . ALA A 1 122 ? -11.126 4.097 23.966 1.00 90.00 122 ALA A O 1
ATOM 1058 N N . GLN A 1 123 ? -9.728 2.610 23.011 1.00 88.38 123 GLN A N 1
ATOM 1059 C CA . GLN A 1 123 ? -10.094 1.472 23.850 1.00 88.38 123 GLN A CA 1
ATOM 1060 C C . GLN A 1 123 ? -9.774 1.731 25.331 1.00 88.38 123 GLN A C 1
ATOM 1062 O O . GLN A 1 123 ? -10.649 1.593 26.183 1.00 88.38 123 GLN A O 1
ATOM 1067 N N . GLY A 1 124 ? -8.568 2.218 25.644 1.00 87.50 124 GLY A N 1
ATOM 1068 C CA . GLY A 1 124 ? -8.187 2.558 27.020 1.00 87.50 124 GLY A CA 1
ATOM 1069 C C . GLY A 1 124 ? -9.040 3.678 27.633 1.00 87.50 124 GLY A C 1
ATOM 1070 O O . GLY A 1 124 ? -9.410 3.615 28.810 1.00 87.50 124 GLY A O 1
ATOM 1071 N N . ASN A 1 125 ? -9.410 4.687 26.836 1.00 85.69 125 ASN A N 1
ATOM 1072 C CA . ASN A 1 125 ? -10.333 5.744 27.258 1.00 85.69 125 ASN A CA 1
ATOM 1073 C C . ASN A 1 125 ? -11.757 5.220 27.477 1.00 85.69 125 ASN A C 1
ATOM 1075 O O . ASN A 1 125 ? -12.429 5.675 28.403 1.00 85.69 125 ASN A O 1
ATOM 1079 N N . PHE A 1 126 ? -12.215 4.275 26.653 1.00 82.38 126 PHE A N 1
ATOM 1080 C CA . PHE A 1 126 ? -13.525 3.645 26.794 1.00 82.38 126 PHE A CA 1
ATOM 1081 C C . PHE A 1 126 ? -13.614 2.831 28.091 1.00 82.38 126 PHE A C 1
ATOM 1083 O O . PHE A 1 126 ? -14.520 3.052 28.893 1.00 82.38 126 PHE A O 1
ATOM 1090 N N . GLU A 1 127 ? -12.622 1.983 28.369 1.00 80.44 127 GLU A N 1
ATOM 1091 C CA . GLU A 1 127 ? -12.552 1.198 29.610 1.00 80.44 127 GLU A CA 1
ATOM 1092 C C . GLU A 1 127 ? -12.458 2.084 30.860 1.00 80.44 127 GLU A C 1
ATOM 1094 O O . GLU A 1 127 ? -13.126 1.838 31.868 1.00 80.44 127 GLU A O 1
ATOM 1099 N N . SER A 1 128 ? -11.643 3.143 30.804 1.00 78.88 128 SER A N 1
ATOM 1100 C CA . SER A 1 128 ? -11.512 4.106 31.906 1.00 78.88 128 SER A CA 1
ATOM 1101 C C . SER A 1 128 ? -12.794 4.920 32.104 1.00 78.88 128 SER A C 1
ATOM 1103 O O . SER A 1 128 ? -13.192 5.191 33.236 1.00 78.88 128 SER A O 1
ATOM 1105 N N . GLY A 1 129 ? -13.463 5.289 31.009 1.00 70.06 129 GLY A N 1
ATOM 1106 C CA . GLY A 1 129 ? -14.764 5.949 31.026 1.00 70.06 129 GLY A CA 1
ATOM 1107 C C . GLY A 1 129 ? -15.832 5.082 31.685 1.00 70.06 129 GLY A C 1
ATOM 1108 O O . GLY A 1 129 ? -16.563 5.578 32.538 1.00 70.06 129 GLY A O 1
ATOM 1109 N N . ASN A 1 130 ? -15.868 3.786 31.369 1.00 66.19 130 ASN A N 1
ATOM 1110 C CA . ASN A 1 130 ? -16.802 2.837 31.973 1.00 66.19 130 ASN A CA 1
ATOM 1111 C C . ASN A 1 130 ? -16.550 2.681 33.489 1.00 66.19 130 ASN A C 1
ATOM 1113 O O . ASN A 1 130 ? -17.477 2.752 34.288 1.00 66.19 130 ASN A O 1
ATOM 1117 N N . LYS A 1 131 ? -15.279 2.622 33.920 1.00 59.38 131 LYS A N 1
ATOM 1118 C CA . LYS A 1 131 ? -14.904 2.581 35.352 1.00 59.38 131 LYS A CA 1
ATOM 1119 C C . LYS A 1 131 ? -15.268 3.854 36.126 1.00 59.38 131 LYS A C 1
ATOM 1121 O O . LYS A 1 131 ? -15.619 3.774 37.299 1.00 59.38 131 LYS A O 1
ATOM 1126 N N . ASN A 1 132 ? -15.199 5.018 35.482 1.00 55.62 132 ASN A N 1
ATOM 1127 C CA . ASN A 1 132 ? -15.550 6.306 36.090 1.00 55.62 132 ASN A CA 1
ATOM 1128 C C . ASN A 1 132 ? -17.055 6.632 36.002 1.00 55.62 132 ASN A C 1
ATOM 1130 O O . ASN A 1 132 ? -17.488 7.664 36.513 1.00 55.62 132 ASN A O 1
ATOM 1134 N N . SER A 1 133 ? -17.866 5.758 35.397 1.00 52.91 133 SER A N 1
ATOM 1135 C CA . SER A 1 133 ? -19.319 5.920 35.239 1.00 52.91 133 SER A CA 1
ATOM 1136 C C . SER A 1 133 ? -20.102 5.548 36.510 1.00 52.91 133 SER A C 1
ATOM 1138 O O . SER A 1 133 ? -21.091 4.827 36.460 1.00 52.91 133 SER A O 1
ATOM 1140 N N . ASN A 1 134 ? -19.690 6.096 37.659 1.00 52.06 134 ASN A N 1
ATOM 1141 C CA . ASN A 1 134 ? -20.622 6.399 38.755 1.00 52.06 134 ASN A CA 1
ATOM 1142 C C . ASN A 1 134 ? -21.385 7.717 38.498 1.00 52.06 134 ASN A C 1
ATOM 1144 O O . ASN A 1 134 ? -22.245 8.098 39.289 1.00 52.06 134 ASN A O 1
ATOM 1148 N N . ASP A 1 135 ? -21.090 8.405 37.390 1.00 46.84 135 ASP A N 1
ATOM 1149 C CA . ASP A 1 135 ? -21.782 9.608 36.939 1.00 46.84 135 ASP A CA 1
ATOM 1150 C C . ASP A 1 135 ? -22.815 9.244 35.857 1.00 46.84 135 ASP A C 1
ATOM 1152 O O . ASP A 1 135 ? -22.539 9.215 34.658 1.00 46.84 135 ASP A O 1
ATOM 1156 N N . ASN A 1 136 ? -24.021 8.888 36.307 1.00 47.97 136 ASN A N 1
ATOM 1157 C CA . ASN A 1 136 ? -25.172 8.500 35.478 1.00 47.97 136 ASN A CA 1
ATOM 1158 C C . ASN A 1 136 ? -25.848 9.685 34.748 1.00 47.97 136 ASN A C 1
ATOM 1160 O O . ASN A 1 136 ? -26.965 9.550 34.237 1.00 47.97 136 ASN A O 1
ATOM 1164 N N . GLY A 1 137 ? -25.207 10.852 34.700 1.00 48.75 137 GLY A N 1
ATOM 1165 C CA . GLY A 1 137 ? -25.767 12.072 34.137 1.00 48.75 137 GLY A CA 1
ATOM 1166 C C . GLY A 1 137 ? -25.238 12.393 32.740 1.00 48.75 137 GLY A C 1
ATOM 1167 O O . GLY A 1 137 ? -24.058 12.637 32.537 1.00 48.75 137 GLY A O 1
ATOM 1168 N N . ASP A 1 138 ? -26.152 12.514 31.784 1.00 51.22 138 ASP A N 1
ATOM 1169 C CA . ASP A 1 138 ? -26.078 13.520 30.712 1.00 51.22 138 ASP A CA 1
ATOM 1170 C C . ASP A 1 138 ? -25.258 13.278 29.429 1.00 51.22 138 ASP A C 1
ATOM 1172 O O . ASP A 1 138 ? -25.427 14.027 28.470 1.00 51.22 138 ASP A O 1
ATOM 1176 N N . LYS A 1 139 ? -24.454 12.215 29.286 1.00 52.28 139 LYS A N 1
ATOM 1177 C CA . LYS A 1 139 ? -23.751 11.973 27.994 1.00 52.28 139 LYS A CA 1
ATOM 1178 C C . LYS A 1 139 ? -24.635 11.422 26.866 1.00 52.28 139 LYS A C 1
ATOM 1180 O O . LYS A 1 139 ? -24.264 11.516 25.700 1.00 52.28 139 LYS A O 1
ATOM 1185 N N . ASN A 1 140 ? -25.815 10.893 27.189 1.00 52.59 140 ASN A N 1
ATOM 1186 C CA . ASN A 1 140 ? -26.743 10.345 26.192 1.00 52.59 140 ASN A CA 1
ATOM 1187 C C . ASN A 1 140 ? -27.635 11.415 25.539 1.00 52.59 140 ASN A C 1
ATOM 1189 O O . ASN A 1 140 ? -28.345 11.091 24.590 1.00 52.59 140 ASN A O 1
ATOM 1193 N N . SER A 1 141 ? -27.632 12.662 26.025 1.00 52.94 141 SER A N 1
ATOM 1194 C CA . SER A 1 141 ? -28.555 13.700 25.541 1.00 52.94 141 SER A CA 1
ATOM 1195 C C . SER A 1 141 ? -28.167 14.271 24.172 1.00 52.94 141 SER A C 1
ATOM 1197 O O . SER A 1 141 ? -29.049 14.689 23.432 1.00 52.94 141 SER A O 1
ATOM 1199 N N . SER A 1 142 ? -26.883 14.236 23.780 1.00 55.16 142 SER A N 1
ATOM 1200 C CA . SER A 1 142 ? -26.437 14.840 22.510 1.00 55.16 142 SER A CA 1
ATOM 1201 C C . SER A 1 142 ? -26.538 13.920 21.288 1.00 55.16 142 SER A C 1
ATOM 1203 O O . SER A 1 142 ? -26.610 14.414 20.166 1.00 55.16 142 SER A O 1
ATOM 1205 N N . PHE A 1 143 ? -26.559 12.595 21.482 1.00 55.06 143 PHE A N 1
ATOM 1206 C CA . PHE A 1 143 ? -26.731 11.628 20.387 1.00 55.06 143 PHE A CA 1
ATOM 1207 C C . PHE A 1 143 ? -28.206 11.425 20.022 1.00 55.06 143 PHE A C 1
ATOM 1209 O O . PHE A 1 143 ? -28.534 11.068 18.893 1.00 55.06 143 PHE A O 1
ATOM 1216 N N . VAL A 1 144 ? -29.113 11.666 20.972 1.00 55.75 144 VAL A N 1
ATOM 1217 C CA . VAL A 1 144 ? -30.554 11.584 20.737 1.00 55.75 144 VAL A CA 1
ATOM 1218 C C . VAL A 1 144 ? -31.003 12.874 20.063 1.00 55.75 144 VAL A C 1
ATOM 1220 O O . VAL A 1 144 ? -31.439 13.817 20.714 1.00 55.75 144 VAL A O 1
ATOM 1223 N N . GLY A 1 145 ? -30.900 12.915 18.736 1.00 55.31 145 GLY A N 1
ATOM 1224 C CA . GLY A 1 145 ? -31.591 13.932 17.953 1.00 55.31 145 GLY A CA 1
ATOM 1225 C C . GLY A 1 145 ? -33.090 13.927 18.275 1.00 55.31 145 GLY A C 1
ATOM 1226 O O . GLY A 1 145 ? -33.696 12.865 18.471 1.00 55.31 145 GLY A O 1
ATOM 1227 N N . ASN A 1 146 ? -33.693 15.117 18.302 1.00 57.50 146 ASN A N 1
ATOM 1228 C CA . ASN A 1 146 ? -35.136 15.344 18.474 1.00 57.50 146 ASN A CA 1
ATOM 1229 C C . ASN A 1 146 ? -35.971 14.868 17.261 1.00 57.50 146 ASN A C 1
ATOM 1231 O O . ASN A 1 146 ? -37.091 15.326 17.061 1.00 57.50 146 ASN A O 1
ATOM 1235 N N . GLU A 1 147 ? -35.423 13.999 16.411 1.00 58.16 147 GLU A N 1
ATOM 1236 C CA . GLU A 1 147 ? -36.015 13.616 15.133 1.00 58.16 147 GLU A CA 1
ATOM 1237 C C . GLU A 1 147 ? -37.080 12.525 15.331 1.00 58.16 147 GLU A C 1
ATOM 1239 O O . GLU A 1 147 ? -36.841 11.483 15.950 1.00 58.16 147 GLU A O 1
ATOM 1244 N N . GLU A 1 148 ? -38.276 12.788 14.797 1.00 58.41 148 GLU A N 1
ATOM 1245 C CA . GLU A 1 148 ? -39.482 11.949 14.889 1.00 58.41 148 GLU A CA 1
ATOM 1246 C C . GLU A 1 148 ? -39.404 10.677 14.011 1.00 58.41 148 GLU A C 1
ATOM 1248 O O . GLU A 1 148 ? -40.262 9.794 14.085 1.00 58.41 148 GLU A O 1
ATOM 1253 N N . GLY A 1 149 ? -38.353 10.542 13.193 1.00 62.09 149 GLY A N 1
ATOM 1254 C CA . GLY A 1 149 ? -38.128 9.413 12.294 1.00 62.09 149 GLY A CA 1
ATOM 1255 C C . GLY A 1 149 ? -37.563 8.185 13.009 1.00 62.09 149 GLY A C 1
ATOM 1256 O O . GLY A 1 149 ? -36.353 8.050 13.185 1.00 62.09 149 GLY A O 1
ATOM 1257 N N . THR A 1 150 ? -38.425 7.222 13.352 1.00 72.25 150 THR A N 1
ATOM 1258 C CA . THR A 1 150 ? -38.013 5.961 14.003 1.00 72.25 150 THR A CA 1
ATOM 1259 C C . THR A 1 150 ? -36.911 5.228 13.227 1.00 72.25 150 THR A C 1
ATOM 1261 O O . THR A 1 150 ? -35.996 4.675 13.830 1.00 72.25 150 THR A O 1
ATOM 1264 N N . THR A 1 151 ? -36.949 5.261 11.892 1.00 82.12 151 THR A N 1
ATOM 1265 C CA . THR A 1 151 ? -36.044 4.487 11.022 1.00 82.12 151 THR A CA 1
ATOM 1266 C C . THR A 1 151 ? -34.603 5.002 11.036 1.00 82.12 151 THR A C 1
ATOM 1268 O O . THR A 1 151 ? -33.666 4.209 11.105 1.00 82.12 151 THR A O 1
ATOM 1271 N N . GLU A 1 152 ? -34.397 6.318 10.998 1.00 81.50 152 GLU A N 1
ATOM 1272 C CA . GLU A 1 152 ? -33.054 6.917 11.011 1.00 81.50 152 GLU A CA 1
ATOM 1273 C C . GLU A 1 152 ? -32.364 6.678 12.349 1.00 81.50 152 GLU A C 1
ATOM 1275 O O . GLU A 1 152 ? -31.191 6.300 12.392 1.00 81.50 152 GLU A O 1
ATOM 1280 N N . LEU A 1 153 ? -33.130 6.780 13.43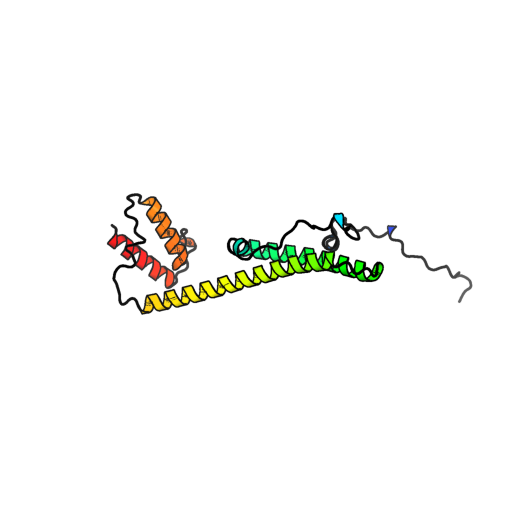1 1.00 80.44 153 LEU A N 1
ATOM 1281 C CA . LEU A 1 153 ? -32.669 6.460 14.769 1.00 80.44 153 LEU A CA 1
ATOM 1282 C C . LEU A 1 153 ? -32.329 4.978 14.935 1.00 80.44 153 LEU A C 1
ATOM 1284 O O . LEU A 1 153 ? -31.306 4.655 15.535 1.00 80.44 153 LEU A O 1
ATOM 1288 N N . TYR A 1 154 ? -33.132 4.070 14.374 1.00 83.38 154 TYR A N 1
ATOM 1289 C CA . TYR A 1 154 ? -32.781 2.650 14.349 1.00 83.38 154 TYR A CA 1
ATOM 1290 C C . TYR A 1 154 ? -31.483 2.406 13.572 1.00 83.38 154 TYR A C 1
ATOM 1292 O O . TYR A 1 154 ? -30.622 1.690 14.068 1.00 83.38 154 TYR A O 1
ATOM 1300 N N . ASN A 1 155 ? -31.279 3.059 12.424 1.00 85.94 155 ASN A N 1
ATOM 1301 C CA . ASN A 1 155 ? -30.029 2.947 11.665 1.00 85.94 155 ASN A CA 1
ATOM 1302 C C . ASN A 1 155 ? -28.816 3.473 12.448 1.00 85.94 155 ASN A C 1
ATOM 1304 O O . ASN A 1 155 ? -27.743 2.870 12.412 1.00 85.94 155 ASN A O 1
ATOM 1308 N N . GLN A 1 156 ? -28.970 4.592 13.157 1.00 84.88 156 GLN A N 1
ATOM 1309 C CA . GLN A 1 156 ? -27.931 5.137 14.033 1.00 84.88 156 GLN A CA 1
ATOM 1310 C C . GLN A 1 156 ? -27.614 4.177 15.185 1.00 84.88 156 GLN A C 1
ATOM 1312 O O . GLN A 1 156 ? -26.444 3.908 15.453 1.00 84.88 156 GLN A O 1
ATOM 1317 N N . LEU A 1 157 ? -28.648 3.621 15.821 1.00 85.06 157 LEU A N 1
ATOM 1318 C CA . LEU A 1 157 ? -28.506 2.661 16.910 1.00 85.06 157 LEU A CA 1
ATOM 1319 C C . LEU A 1 157 ? -27.835 1.367 16.435 1.00 85.06 157 LEU A C 1
ATOM 1321 O O . LEU A 1 157 ? -26.964 0.850 17.125 1.00 85.06 157 LEU A O 1
ATOM 1325 N N . THR A 1 158 ? -28.177 0.865 15.246 1.00 87.38 158 THR A N 1
ATOM 1326 C CA . THR A 1 158 ? -27.513 -0.301 14.644 1.00 87.38 158 THR A CA 1
ATOM 1327 C C . THR A 1 158 ? -26.028 -0.035 14.411 1.00 87.38 158 THR A C 1
ATOM 1329 O O . THR A 1 158 ? -25.206 -0.831 14.848 1.00 87.38 158 THR A O 1
ATOM 1332 N N . ARG A 1 159 ? -25.661 1.113 13.823 1.00 87.81 159 ARG A N 1
ATOM 1333 C CA . ARG A 1 159 ? -24.246 1.483 13.615 1.00 87.81 159 ARG A CA 1
ATOM 1334 C C . ARG A 1 159 ? -23.476 1.597 14.928 1.00 87.81 159 ARG A C 1
ATOM 1336 O O . ARG A 1 159 ? -22.325 1.186 14.997 1.00 87.81 159 ARG A O 1
ATOM 1343 N N . LEU A 1 160 ? -24.099 2.165 15.962 1.00 86.50 160 LEU A N 1
ATOM 1344 C CA . LEU A 1 160 ? -23.496 2.285 17.289 1.00 86.50 160 LEU A CA 1
ATOM 1345 C C . LEU A 1 160 ? -23.290 0.907 17.927 1.00 86.50 160 LEU A C 1
ATOM 1347 O O . LEU A 1 160 ? -22.225 0.648 18.480 1.00 86.50 160 LEU A O 1
ATOM 1351 N N . ASN A 1 161 ? -24.280 0.023 17.815 1.00 88.06 161 ASN A N 1
ATOM 1352 C CA . ASN A 1 161 ? -24.197 -1.346 18.316 1.00 88.06 161 ASN A CA 1
ATOM 1353 C C . ASN A 1 161 ? -23.096 -2.156 17.624 1.00 88.06 161 ASN A C 1
ATOM 1355 O O . ASN A 1 161 ? -22.329 -2.837 18.302 1.00 88.06 161 ASN A O 1
ATOM 1359 N N . GLU A 1 162 ? -22.980 -2.040 16.301 1.00 88.50 162 GLU A N 1
ATOM 1360 C CA . GLU A 1 162 ? -21.888 -2.649 15.536 1.00 88.50 162 GLU A CA 1
ATOM 1361 C C . GLU A 1 162 ? -20.529 -2.059 15.948 1.00 88.50 162 GLU A C 1
ATOM 1363 O O . GLU A 1 162 ? -19.570 -2.798 16.144 1.00 88.50 162 GLU A O 1
ATOM 1368 N N . ALA A 1 163 ? -20.440 -0.740 16.151 1.00 86.75 163 ALA A N 1
ATOM 1369 C CA . ALA A 1 163 ? -19.181 -0.067 16.473 1.00 86.75 163 ALA A CA 1
ATOM 1370 C C . ALA A 1 163 ? -18.667 -0.316 17.903 1.00 86.75 163 ALA A C 1
ATOM 1372 O O . ALA A 1 163 ? -17.456 -0.400 18.098 1.00 86.75 163 ALA A O 1
ATOM 1373 N N . LEU A 1 164 ? -19.554 -0.376 18.902 1.00 85.00 164 LEU A N 1
ATOM 1374 C CA . LEU A 1 164 ? -19.169 -0.502 20.316 1.00 85.00 164 LEU A CA 1
ATOM 1375 C C . LEU A 1 164 ? -19.177 -1.945 20.813 1.00 85.00 164 LEU A C 1
ATOM 1377 O O . LEU A 1 164 ? -18.291 -2.336 21.567 1.00 85.00 164 LEU A O 1
ATOM 1381 N N . PHE A 1 165 ? -20.185 -2.720 20.416 1.00 86.81 165 PHE A N 1
ATOM 1382 C CA . PHE A 1 165 ? -20.455 -4.037 20.991 1.00 86.81 165 PHE A CA 1
ATOM 1383 C C . PHE A 1 165 ? -20.238 -5.181 19.994 1.00 86.81 165 PHE A C 1
ATOM 1385 O O . PHE A 1 165 ? -20.392 -6.339 20.378 1.00 86.81 165 PHE A O 1
ATOM 1392 N N . ASP A 1 166 ? -19.892 -4.871 18.736 1.00 86.12 166 ASP A N 1
ATOM 1393 C CA . ASP A 1 166 ? -19.775 -5.838 17.632 1.00 86.12 166 ASP A CA 1
ATOM 1394 C C . ASP A 1 166 ? -21.068 -6.658 17.429 1.00 86.12 166 ASP A C 1
ATOM 1396 O O . ASP A 1 166 ? -21.055 -7.832 17.061 1.00 86.12 166 ASP A O 1
ATOM 1400 N N . ILE A 1 167 ? -22.225 -6.038 17.704 1.00 87.81 167 ILE A N 1
ATOM 1401 C CA . ILE A 1 167 ? -23.533 -6.672 17.507 1.00 87.81 167 ILE A CA 1
ATOM 1402 C C . ILE A 1 167 ? -23.943 -6.465 16.059 1.00 87.81 167 ILE A C 1
ATOM 1404 O O . ILE A 1 167 ? -24.366 -5.376 15.672 1.00 87.81 167 ILE A O 1
ATOM 1408 N N . LYS A 1 168 ? -23.875 -7.531 15.271 1.00 86.75 168 LYS A N 1
ATOM 1409 C CA . LYS A 1 168 ? -24.275 -7.513 13.868 1.00 86.75 168 LYS A CA 1
ATOM 1410 C C . LYS A 1 168 ? -25.791 -7.531 13.736 1.00 86.75 168 LYS A C 1
ATOM 1412 O O . LYS A 1 168 ? -26.500 -8.144 14.540 1.00 86.75 168 LYS A O 1
ATOM 1417 N N . SER A 1 169 ? -26.283 -6.922 12.659 1.00 83.12 169 SER A N 1
ATOM 1418 C CA . SER A 1 169 ? -27.702 -6.969 12.278 1.00 83.12 169 SER A CA 1
ATOM 1419 C C . SER A 1 169 ? -28.236 -8.398 12.099 1.00 83.12 169 SER A C 1
ATOM 1421 O O . SER A 1 169 ? -29.375 -8.687 12.472 1.00 83.12 169 SER A O 1
ATOM 1423 N N . ASN A 1 170 ? -27.415 -9.307 11.565 1.00 84.75 170 ASN A N 1
ATOM 1424 C CA . ASN A 1 170 ? -27.758 -10.717 11.452 1.00 84.75 170 ASN A CA 1
ATOM 1425 C C . ASN A 1 170 ? -27.546 -11.434 12.793 1.00 84.75 170 ASN A C 1
ATOM 1427 O O . ASN A 1 170 ? -26.418 -11.730 13.184 1.00 84.75 170 ASN A O 1
ATOM 1431 N N . VAL A 1 171 ? -28.646 -11.761 13.476 1.00 81.00 171 VAL A N 1
ATOM 1432 C CA . VAL A 1 171 ? -28.636 -12.395 14.807 1.00 81.00 171 VAL A CA 1
ATOM 1433 C C . VAL A 1 171 ? -27.851 -13.711 14.822 1.00 81.00 171 VAL A C 1
ATOM 1435 O O . VAL A 1 171 ? -27.214 -14.028 15.822 1.00 81.00 171 VAL A O 1
ATOM 1438 N N . PHE A 1 172 ? -27.851 -14.458 13.715 1.00 81.81 172 PHE A N 1
ATOM 1439 C CA . PHE A 1 172 ? -27.165 -15.751 13.622 1.00 81.81 172 PHE A CA 1
ATOM 1440 C C . PHE A 1 172 ? -25.638 -15.640 13.553 1.00 81.81 172 PHE A C 1
ATOM 1442 O O . PHE A 1 172 ? -24.947 -16.631 13.773 1.00 81.81 172 PHE A O 1
ATOM 1449 N N . GLU A 1 173 ? -25.103 -14.458 13.247 1.00 85.12 173 GLU A N 1
ATOM 1450 C CA . GLU A 1 173 ? -23.657 -14.217 13.220 1.00 85.12 173 GLU A CA 1
ATOM 1451 C C . GLU A 1 173 ? -23.105 -13.742 14.567 1.00 85.12 173 GLU A C 1
ATOM 1453 O O . GLU A 1 173 ? -21.887 -13.612 14.715 1.00 85.12 173 GLU A O 1
ATOM 1458 N N . ASN A 1 174 ? -23.982 -13.482 15.538 1.00 84.38 174 ASN A N 1
ATOM 1459 C CA . ASN A 1 174 ? -23.594 -12.974 16.844 1.00 84.38 174 ASN A CA 1
ATOM 1460 C C . ASN A 1 174 ? -23.187 -14.127 17.764 1.00 84.38 174 ASN A C 1
ATOM 1462 O O . ASN A 1 174 ? -23.940 -15.078 17.977 1.00 84.38 174 ASN A O 1
ATOM 1466 N N . SER A 1 175 ? -21.987 -14.022 18.334 1.00 85.75 175 SER A N 1
ATOM 1467 C CA . SER A 1 175 ? -21.509 -14.951 19.360 1.00 85.75 175 SER A CA 1
ATOM 1468 C C . SER A 1 175 ? -21.931 -14.481 20.754 1.00 85.75 175 SER A C 1
ATOM 1470 O O . SER A 1 175 ? -22.037 -13.283 21.017 1.00 85.75 175 SER A O 1
ATOM 1472 N N . ALA A 1 176 ? -22.208 -15.430 21.649 1.00 85.38 176 ALA A N 1
ATOM 1473 C CA . ALA A 1 176 ? -22.621 -15.134 23.016 1.00 85.38 176 ALA A CA 1
ATOM 1474 C C . ALA A 1 176 ? -21.415 -14.698 23.867 1.00 85.38 176 ALA A C 1
ATOM 1476 O O . ALA A 1 176 ? -20.741 -15.537 24.460 1.00 85.38 176 ALA A O 1
ATOM 1477 N N . ASN A 1 177 ? -21.173 -13.385 23.926 1.00 87.19 177 ASN A N 1
ATOM 1478 C CA . ASN A 1 177 ? -20.077 -12.761 24.677 1.00 87.19 177 ASN A CA 1
ATOM 1479 C C . ASN A 1 177 ? -20.611 -11.700 25.658 1.00 87.19 177 ASN A C 1
ATOM 1481 O O . ASN A 1 177 ? -21.741 -11.233 25.523 1.00 87.19 177 ASN A O 1
ATOM 1485 N N . GLU A 1 178 ? -19.787 -11.273 26.618 1.00 85.81 178 GLU A N 1
ATOM 1486 C CA . GLU A 1 178 ? -20.133 -10.222 27.593 1.00 85.81 178 GLU A CA 1
ATOM 1487 C C . GLU A 1 178 ? -20.548 -8.908 26.907 1.00 85.81 178 GLU A C 1
ATOM 1489 O O . GLU A 1 178 ? -21.598 -8.355 27.225 1.00 85.81 178 GLU A O 1
ATOM 1494 N N . ASN A 1 179 ? -19.827 -8.499 25.858 1.00 84.50 179 ASN A N 1
ATOM 1495 C CA . ASN A 1 179 ? -20.149 -7.309 25.060 1.00 84.50 179 ASN A CA 1
ATOM 1496 C C . ASN A 1 179 ? -21.564 -7.355 24.455 1.00 84.50 179 ASN A C 1
ATOM 1498 O O . ASN A 1 179 ? -22.234 -6.328 24.358 1.00 84.50 179 ASN A O 1
ATOM 1502 N N . LEU A 1 180 ? -22.046 -8.544 24.069 1.00 89.12 180 LEU A N 1
ATOM 1503 C CA . LEU A 1 180 ? -23.402 -8.709 23.539 1.00 89.12 180 LEU A CA 1
ATOM 1504 C C . LEU A 1 180 ? -24.444 -8.449 24.634 1.00 89.12 180 LEU A C 1
ATOM 1506 O O . LEU A 1 180 ? -25.449 -7.787 24.378 1.00 89.12 180 LEU A O 1
ATOM 1510 N N . LEU A 1 181 ? -24.206 -8.947 25.851 1.00 88.19 181 LEU A N 1
ATOM 1511 C CA . LEU A 1 181 ? -25.086 -8.709 26.996 1.00 88.19 181 LEU A CA 1
ATOM 1512 C C . LEU A 1 181 ? -25.128 -7.218 27.352 1.00 88.19 181 LEU A C 1
ATOM 1514 O O . LEU A 1 181 ? -26.217 -6.665 27.521 1.00 88.19 181 LEU A O 1
ATOM 1518 N N . GLU A 1 182 ? -23.964 -6.568 27.412 1.00 86.75 18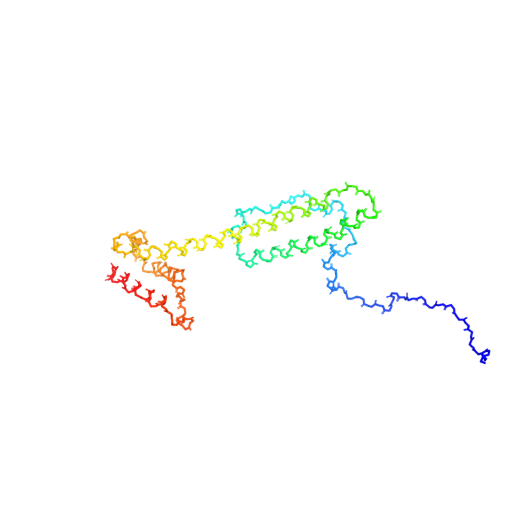2 GLU A N 1
ATOM 1519 C CA . GLU A 1 182 ? -23.853 -5.127 27.658 1.00 86.75 182 GLU A CA 1
ATOM 1520 C C . GLU A 1 182 ? -24.603 -4.314 26.600 1.00 86.75 182 GLU A C 1
ATOM 1522 O O . GLU A 1 182 ? -25.378 -3.420 26.946 1.00 86.75 182 GLU A O 1
ATOM 1527 N N . GLY A 1 183 ? -24.455 -4.658 25.319 1.00 88.19 183 GLY A N 1
ATOM 1528 C CA . GLY A 1 183 ? -25.161 -3.972 24.241 1.00 88.19 183 GLY A CA 1
ATOM 1529 C C . GLY A 1 183 ? -26.675 -4.212 24.254 1.00 88.19 183 GLY A C 1
ATOM 1530 O O . GLY A 1 183 ? -27.451 -3.283 24.019 1.00 88.19 183 GLY A O 1
ATOM 1531 N N . ILE A 1 184 ? -27.146 -5.418 24.595 1.00 89.44 184 ILE A N 1
ATOM 1532 C CA . ILE A 1 184 ? -28.585 -5.687 24.790 1.00 89.44 184 ILE A CA 1
ATOM 1533 C C . ILE A 1 184 ? -29.135 -4.837 25.943 1.00 89.44 184 ILE A C 1
ATOM 1535 O O . ILE A 1 184 ? -30.194 -4.218 25.801 1.00 89.44 184 ILE A O 1
ATOM 1539 N N . LEU A 1 185 ? -28.407 -4.765 27.059 1.00 88.38 185 LEU A N 1
ATOM 1540 C CA . LEU A 1 185 ? -28.783 -3.966 28.223 1.00 88.38 185 LEU A CA 1
ATOM 1541 C C . LEU A 1 185 ? -28.782 -2.464 27.902 1.00 88.38 185 LEU A C 1
ATOM 1543 O O . LEU A 1 185 ? -29.724 -1.754 28.265 1.00 88.38 185 LEU A O 1
ATOM 1547 N N . PHE A 1 186 ? -27.783 -1.986 27.157 1.00 86.31 186 PHE A N 1
ATOM 1548 C CA . PHE A 1 186 ? -27.722 -0.615 26.653 1.00 86.31 186 PHE A CA 1
ATOM 1549 C C . PHE A 1 186 ? -28.946 -0.282 25.792 1.00 86.31 186 PHE A C 1
ATOM 1551 O O . PHE A 1 186 ? -29.619 0.719 26.040 1.00 86.31 186 PHE A O 1
ATOM 1558 N N . ASN A 1 187 ? -29.294 -1.149 24.837 1.00 87.00 187 ASN A N 1
ATOM 1559 C CA . ASN A 1 187 ? -30.465 -0.971 23.978 1.00 87.00 187 ASN A CA 1
ATOM 1560 C C . ASN A 1 187 ? -31.783 -0.978 24.763 1.00 87.00 187 ASN A C 1
ATOM 1562 O O . ASN A 1 187 ? -32.675 -0.186 24.459 1.00 87.00 187 ASN A O 1
ATOM 1566 N N . ALA A 1 188 ? -31.923 -1.854 25.762 1.00 88.31 188 ALA A N 1
ATOM 1567 C CA . ALA A 1 188 ? -33.107 -1.906 26.617 1.00 88.31 188 ALA A CA 1
ATOM 1568 C C . ALA A 1 188 ? -33.281 -0.602 27.412 1.00 88.31 188 ALA A C 1
ATOM 1570 O O . ALA A 1 188 ? -34.357 -0.005 27.392 1.00 88.31 188 ALA A O 1
ATOM 1571 N N . ASN A 1 189 ? -32.202 -0.112 28.029 1.00 84.81 189 ASN A N 1
ATOM 1572 C CA . ASN A 1 189 ? -32.198 1.157 28.757 1.00 84.81 189 ASN A CA 1
ATOM 1573 C C . ASN A 1 189 ? -32.457 2.356 27.841 1.00 84.81 189 ASN A C 1
ATOM 1575 O O . ASN A 1 189 ? -33.175 3.283 28.212 1.00 84.81 189 ASN A O 1
ATOM 1579 N N . PHE A 1 190 ? -31.880 2.347 26.640 1.00 82.62 190 PHE A N 1
ATOM 1580 C CA . PHE A 1 190 ? -32.103 3.382 25.638 1.00 82.62 190 PHE A CA 1
ATOM 1581 C C . PHE A 1 190 ? -33.570 3.430 25.198 1.00 82.62 190 PHE A C 1
ATOM 1583 O O . PHE A 1 190 ? -34.158 4.509 25.156 1.00 82.62 190 PHE A O 1
ATOM 1590 N N . LYS A 1 191 ? -34.176 2.265 24.929 1.00 82.19 191 LYS A N 1
ATOM 1591 C CA . LYS A 1 191 ? -35.599 2.167 24.593 1.00 82.19 191 LYS A CA 1
ATOM 1592 C C . LYS A 1 191 ? -36.474 2.675 25.732 1.00 82.19 191 LYS A C 1
ATOM 1594 O O . LYS A 1 191 ? -37.310 3.512 25.454 1.00 82.19 191 LYS A O 1
ATOM 1599 N N . LEU A 1 192 ? -36.218 2.268 26.978 1.00 85.00 192 LEU A N 1
ATOM 1600 C CA . LEU A 1 192 ? -36.963 2.733 28.158 1.00 85.00 192 LEU A CA 1
ATOM 1601 C C . LEU A 1 192 ? -36.901 4.258 28.332 1.00 85.00 192 LEU A C 1
ATOM 1603 O O . LEU A 1 192 ? -37.879 4.885 28.718 1.00 85.00 192 LEU A O 1
ATOM 1607 N N . LYS A 1 193 ? -35.747 4.876 28.059 1.00 78.94 193 LYS A N 1
ATOM 1608 C CA . LYS A 1 193 ? -35.594 6.335 28.171 1.00 78.94 193 LYS A CA 1
ATOM 1609 C C . LYS A 1 193 ? -36.312 7.111 27.062 1.00 78.94 193 LYS A C 1
ATOM 1611 O O . LYS A 1 193 ? -36.592 8.289 27.263 1.00 78.94 193 LYS A O 1
ATOM 1616 N N . LYS A 1 194 ? -36.543 6.503 25.894 1.00 74.75 194 LYS A N 1
ATOM 1617 C CA . LYS A 1 194 ? -37.074 7.188 24.702 1.00 74.75 194 LYS A CA 1
ATOM 1618 C C . LYS A 1 194 ? -38.528 6.820 24.364 1.00 74.75 194 LYS A C 1
ATOM 1620 O O . LYS A 1 194 ? -39.212 7.655 23.778 1.00 74.75 194 LYS A O 1
ATOM 1625 N N . PHE A 1 195 ? -38.972 5.609 24.699 1.00 67.94 195 PHE A N 1
ATOM 1626 C CA . PHE A 1 195 ? -40.305 5.050 24.449 1.00 67.94 195 PHE A CA 1
ATOM 1627 C C . PHE A 1 195 ? -40.955 4.627 25.765 1.00 67.94 195 PHE A C 1
ATOM 1629 O O . PHE A 1 195 ? -42.173 4.866 25.901 1.00 67.94 195 PHE A O 1
#

pLDDT: mean 84.82, std 13.12, range [46.84, 98.44]

Foldseek 3Di:
DDPPDDDDDDDDDDCVPPDDDPVDVVCLLEDVSDPEDDPVPQPPPDAADDLVNLLVDDPVRLVVLLVVLVSVLSSLVSRVVCCCPVVVDPDCRSVVVNVSSVVNNVSSVVSVVVVVVVVVVVVVVVVVVVVPPVPVDDPVPPLDDPDPDPVVVVVVLQVVLCVQLVCHPPNVPDDDDPSVVVSVVVVVVVVVVPD

InterPro domains:
  IPR010729 Large ribosomal subunit protein uL29m, mitochondrial [PF06984] (26-115)
  IPR010729 Large ribosomal subunit protein uL29m, mitochondrial [PTHR21183] (14-141)
  IPR038340 MRP-L47 superfamily, mitochondrial [G3DSA:6.10.330.20] (19-127)

Organism: NCBI:txid1344418

Sequence (195 aa):
HGHKYKLKAPITPSSKFIKVKDDHPLWQFFHNKKYQRSTGELDQTGRPWTVPELRRKDFNDLHSLWYTCLKERNILAREHYLYKNDFRSDVDLFEKASEDIRTTMWRIRYVLGERQKLFENAQGNFESGNKNSNDNGDKNSSFVGNEEGTTELYNQLTRLNEALFDIKSNVFENSANENLLEGILFNANFKLKKF

Secondary structure (DSSP, 8-state):
--TT-PPPPPPPP-GGG----TT-GGGGGSGGG-SS--TTTS-SS--PPPHHHHTTS-HHHHHHHHHHHHHHHHHHHHHHHHHHHHH----THHHHHHHHHHHHHHHHHHHHHHHHHHHHHHHHHHHHHHHTTT--SSTTTTTS-----HHHHHHHHHHHHHHHH---SSGGG----HHHHHHHHHHHHHHHHH-

Radius of gyration: 31.09 Å; chains: 1; bounding box: 80×64×74 Å